Protein AF-0000000080889297 (afdb_homodimer)

InterPro domains:
  IPR012445 Autophagy-related protein 101 [PF07855] (12-165)
  IPR012445 Autophagy-related protein 101 [PTHR13292] (1-179)

Radius of gyration: 26.02 Å; Cα contacts (8 Å, |Δi|>4): 594; chains: 2; bounding box: 67×80×48 Å

Foldseek 3Di:
DPPDPDDDDDDDDDDPVCVVVVVVVVVVVCCCCVVQPDQDWDWDDDLNDTHTDTPDPVVVVVVVVQVVVQVVLQVPPPPDQKTKWKKKKWWWDWDFDDDDDDDTDTDTDTQDMDMDIDMDGDDDDPVSVVVVSVVVVVVVVVVRVVVVVCCVVPPVSDDDQPDPDSPSIDMDMDTDPNPPPPVPPVD/DPPDDDDDDDDDDDDPVCVVVVVVVVVVVVCCCVVQPDFDWDWDDDLNDTHTDTPDPVVVVVVVVQVVVQVVLQVPPPPDQKTKWKKKKWWWDWDFDDPDDDDTDTDTDTQDMDMDIDMDGDDDDPVSVVVVSVVVVVVVVVVRVVVVVCCVVPDVSDDDQPDPDSPSIDMDMDTDPNPPPPVPPVD

Solvent-accessible surface area (backbone atoms only — not comparable to full-atom values): 21237 Å² total; per-residue (Å²): 129,85,70,76,44,56,71,46,81,46,78,48,67,36,44,72,94,46,38,52,61,52,52,46,46,52,54,30,34,49,50,30,47,62,71,45,43,71,53,35,80,38,73,42,80,55,84,94,37,83,36,61,23,54,51,37,72,67,58,51,49,52,48,49,50,53,40,49,54,51,52,55,63,56,63,65,54,82,89,58,68,55,45,76,52,51,40,33,42,36,35,27,44,84,38,77,44,72,52,91,85,89,53,74,45,80,42,76,44,67,49,36,35,41,36,39,39,39,37,38,40,68,66,89,47,70,70,49,42,55,51,47,52,54,51,35,36,53,51,50,52,52,50,54,52,49,50,52,50,49,47,72,75,58,56,86,71,61,64,62,20,52,40,56,50,69,68,58,48,55,68,47,80,47,62,68,56,92,82,60,66,71,66,58,81,75,103,128,85,71,76,44,55,73,48,80,47,78,46,67,36,41,72,94,45,37,53,61,52,52,46,46,50,54,30,34,49,49,31,46,62,71,44,44,72,56,32,78,38,73,43,81,56,83,95,38,83,37,61,23,55,50,39,70,67,59,50,49,51,48,50,52,53,40,48,56,51,51,56,63,56,64,64,54,81,88,59,67,54,45,77,53,51,41,33,43,37,36,26,44,84,39,77,44,73,53,89,86,90,56,74,44,81,41,77,45,66,49,36,36,40,38,40,40,38,36,37,42,66,66,87,47,69,72,48,44,57,50,48,52,54,51,35,36,54,49,49,52,53,50,51,51,48,49,52,51,49,47,72,77,59,57,84,71,62,64,63,19,53,38,56,50,69,68,58,47,54,69,48,80,47,62,71,56,94,82,58,65,71,68,59,81,76,103

Structure (mmCIF, N/CA/C/O backbone):
data_AF-0000000080889297-model_v1
#
loop_
_entity.id
_entity.type
_entity.pdbx_description
1 polymer 'Autophagy-related protein 101'
#
loop_
_atom_site.group_PDB
_atom_site.id
_atom_site.type_symbol
_atom_site.label_atom_id
_atom_site.label_alt_id
_atom_site.label_comp_id
_atom_site.label_asym_id
_atom_site.label_entity_id
_atom_site.label_seq_id
_atom_site.pdbx_PDB_ins_code
_atom_site.Cartn_x
_atom_site.Cartn_y
_atom_site.Cartn_z
_atom_site.occupancy
_atom_site.B_iso_or_equiv
_atom_site.auth_seq_id
_atom_site.auth_comp_id
_atom_site.auth_asym_id
_atom_site.auth_atom_id
_atom_site.pdbx_PDB_model_num
ATOM 1 N N . MET A 1 1 ? 24.016 -22.406 7.457 1 36.16 1 MET A N 1
ATOM 2 C CA . MET A 1 1 ? 23.062 -23.328 6.844 1 36.16 1 MET A CA 1
ATOM 3 C C . MET A 1 1 ? 21.875 -22.562 6.246 1 36.16 1 MET A C 1
ATOM 5 O O . MET A 1 1 ? 21.203 -21.812 6.945 1 36.16 1 MET A O 1
ATOM 9 N N . ASN A 1 2 ? 21.875 -22.141 4.977 1 51.53 2 ASN A N 1
ATOM 10 C CA . ASN A 1 2 ? 20.969 -21.188 4.324 1 51.53 2 ASN A CA 1
ATOM 11 C C . ASN A 1 2 ? 19.516 -21.672 4.402 1 51.53 2 ASN A C 1
ATOM 13 O O . ASN A 1 2 ? 19.172 -22.734 3.881 1 51.53 2 ASN A O 1
ATOM 17 N N . ALA A 1 3 ? 18.906 -21.484 5.539 1 65.69 3 ALA A N 1
ATOM 18 C CA . ALA A 1 3 ? 17.578 -22 5.859 1 65.69 3 ALA A CA 1
ATOM 19 C C . ALA A 1 3 ? 16.641 -21.891 4.656 1 65.69 3 ALA A C 1
ATOM 21 O O . ALA A 1 3 ? 16.734 -20.938 3.871 1 65.69 3 ALA A O 1
ATOM 22 N N . ARG A 1 4 ? 16.156 -23.047 4.246 1 84.44 4 ARG A N 1
ATOM 23 C CA . ARG A 1 4 ? 15.203 -23.125 3.146 1 84.44 4 ARG A CA 1
ATOM 24 C C . ARG A 1 4 ? 14.109 -22.078 3.297 1 84.44 4 ARG A C 1
ATOM 26 O O . ARG A 1 4 ? 13.586 -21.859 4.395 1 84.44 4 ARG A O 1
ATOM 33 N N . PRO A 1 5 ? 13.875 -21.25 2.299 1 90.69 5 PRO A N 1
ATOM 34 C CA . PRO A 1 5 ? 12.812 -20.25 2.395 1 90.69 5 PRO A CA 1
ATOM 35 C C . PRO A 1 5 ? 11.453 -20.859 2.736 1 90.69 5 PRO A C 1
ATOM 37 O O . PRO A 1 5 ? 11.156 -21.984 2.314 1 90.69 5 PRO A O 1
ATOM 40 N N . PRO A 1 6 ? 10.773 -20.219 3.598 1 93.19 6 PRO A N 1
ATOM 41 C CA . PRO A 1 6 ? 9.422 -20.719 3.846 1 93.19 6 PRO A CA 1
ATOM 42 C C . PRO A 1 6 ? 8.625 -20.922 2.559 1 93.19 6 PRO A C 1
ATOM 44 O O . PRO A 1 6 ? 8.75 -20.156 1.611 1 93.19 6 PRO A O 1
ATOM 47 N N . GLU A 1 7 ? 7.984 -22.031 2.572 1 95.12 7 GLU A N 1
ATOM 48 C CA . GLU A 1 7 ? 7.117 -22.406 1.458 1 95.12 7 GLU A CA 1
ATOM 49 C C . GLU A 1 7 ? 5.66 -22.484 1.897 1 95.12 7 GLU A C 1
ATOM 51 O O . GLU A 1 7 ? 5.332 -23.172 2.865 1 95.12 7 GLU A O 1
ATOM 56 N N . PHE A 1 8 ? 4.797 -21.75 1.274 1 96.62 8 PHE A N 1
ATOM 57 C CA . PHE A 1 8 ? 3.367 -21.781 1.56 1 96.62 8 PHE A CA 1
ATOM 58 C C . PHE A 1 8 ? 2.596 -22.422 0.414 1 96.62 8 PHE A C 1
ATOM 60 O O . PHE A 1 8 ? 2.738 -22.016 -0.742 1 96.62 8 PHE A O 1
ATOM 67 N N . VAL A 1 9 ? 1.808 -23.391 0.706 1 97.06 9 VAL A N 1
ATOM 68 C CA . VAL A 1 9 ? 1.095 -24.156 -0.312 1 97.06 9 VAL A CA 1
ATOM 69 C C . VAL A 1 9 ? -0.396 -23.844 -0.251 1 97.06 9 VAL A C 1
ATOM 71 O O . VAL A 1 9 ? -0.996 -23.844 0.828 1 97.06 9 VAL A O 1
ATOM 74 N N . LEU A 1 10 ? -0.962 -23.5 -1.399 1 97.06 10 LEU A N 1
ATOM 75 C CA . LEU A 1 10 ? -2.393 -23.297 -1.604 1 97.06 10 LEU A CA 1
ATOM 76 C C . LEU A 1 10 ? -2.941 -24.281 -2.627 1 97.06 10 LEU A C 1
ATOM 78 O O . LEU A 1 10 ? -2.191 -24.828 -3.447 1 97.06 10 LEU A O 1
ATOM 82 N N . ASP A 1 11 ? -4.191 -24.562 -2.469 1 96.62 11 ASP A N 1
ATOM 83 C CA . ASP A 1 11 ? -4.887 -25.438 -3.412 1 96.62 11 ASP A CA 1
ATOM 84 C C . ASP A 1 11 ? -6.188 -24.797 -3.895 1 96.62 11 ASP A C 1
ATOM 86 O O . ASP A 1 11 ? -6.871 -24.109 -3.129 1 96.62 11 ASP A O 1
ATOM 90 N N . THR A 1 12 ? -6.473 -25.062 -5.215 1 95.38 12 THR A N 1
ATOM 91 C CA . THR A 1 12 ? -7.762 -24.594 -5.73 1 95.38 12 THR A CA 1
ATOM 92 C C . THR A 1 12 ? -8.312 -25.594 -6.75 1 95.38 12 THR A C 1
ATOM 94 O O . THR A 1 12 ? -7.562 -26.172 -7.527 1 95.38 12 THR A O 1
ATOM 97 N N . VAL A 1 13 ? -9.586 -25.859 -6.652 1 94.75 13 VAL A N 1
ATOM 98 C CA . VAL A 1 13 ? -10.336 -26.625 -7.633 1 94.75 13 VAL A CA 1
ATOM 99 C C . VAL A 1 13 ? -11.219 -25.703 -8.461 1 94.75 13 VAL A C 1
ATOM 101 O O . VAL A 1 13 ? -12.039 -24.969 -7.914 1 94.75 13 VAL A O 1
ATOM 104 N N . VAL A 1 14 ? -11.023 -25.75 -9.797 1 94.81 14 VAL A N 1
ATOM 105 C CA . VAL A 1 14 ? -11.695 -24.75 -10.625 1 94.81 14 VAL A CA 1
ATOM 106 C C . VAL A 1 14 ? -12.188 -25.391 -11.914 1 94.81 14 VAL A C 1
ATOM 108 O O . V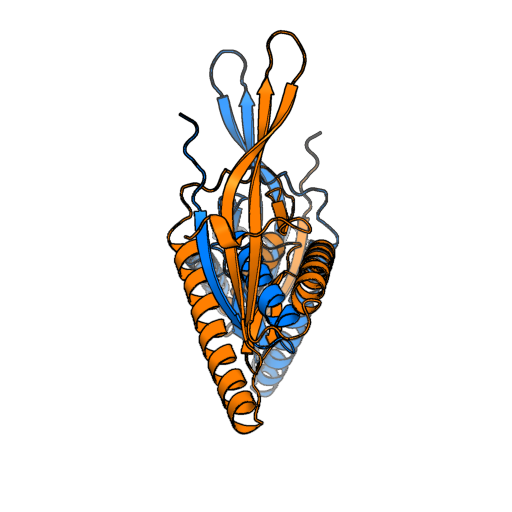AL A 1 14 ? -11.633 -26.391 -12.367 1 94.81 14 VAL A O 1
ATOM 111 N N . GLU A 1 15 ? -13.289 -24.875 -12.453 1 92.38 15 GLU A N 1
ATOM 112 C CA . GLU A 1 15 ? -13.711 -25.203 -13.812 1 92.38 15 GLU A CA 1
ATOM 113 C C . GLU A 1 15 ? -12.883 -24.438 -14.844 1 92.38 15 GLU A C 1
ATOM 115 O O . GLU A 1 15 ? -12.523 -23.281 -14.633 1 92.38 15 GLU A O 1
ATOM 120 N N . PRO A 1 16 ? -12.68 -25.031 -16.031 1 90.12 16 PRO A N 1
ATOM 121 C CA . PRO A 1 16 ? -11.812 -24.438 -17.031 1 90.12 16 PRO A CA 1
ATOM 122 C C . PRO A 1 16 ? -12.25 -23.031 -17.438 1 90.12 16 PRO A C 1
ATOM 124 O O . PRO A 1 16 ? -11.414 -22.172 -17.703 1 90.12 16 PRO A O 1
ATOM 127 N N . THR A 1 17 ? -13.516 -22.75 -17.438 1 89.69 17 THR A N 1
ATOM 128 C CA . THR A 1 17 ? -14.039 -21.453 -17.859 1 89.69 17 THR A CA 1
ATOM 129 C C . THR A 1 17 ? -13.516 -20.344 -16.969 1 89.69 17 THR A C 1
ATOM 131 O O . THR A 1 17 ? -13.32 -19.203 -17.422 1 89.69 17 THR A O 1
ATOM 134 N N . PHE A 1 18 ? -13.148 -20.703 -15.656 1 92.75 18 PHE A N 1
ATOM 135 C CA . PHE A 1 18 ? -12.766 -19.688 -14.695 1 92.75 18 PHE A CA 1
ATOM 136 C C . PHE A 1 18 ? -11.305 -19.844 -14.289 1 92.75 18 PHE A C 1
ATOM 138 O O . PHE A 1 18 ? -10.781 -19.047 -13.508 1 92.75 18 PHE A O 1
ATOM 145 N N . ALA A 1 19 ? -10.68 -20.828 -14.82 1 94.38 19 ALA A N 1
ATOM 146 C CA . ALA A 1 19 ? -9.367 -21.234 -14.328 1 94.38 19 ALA A CA 1
ATOM 147 C C . ALA A 1 19 ? -8.367 -20.078 -14.398 1 94.38 19 ALA A C 1
ATOM 149 O O . ALA A 1 19 ? -7.73 -19.734 -13.406 1 94.38 19 ALA A O 1
ATOM 150 N N . LYS A 1 20 ? -8.281 -19.469 -15.539 1 94.81 20 LYS A N 1
ATOM 151 C CA . LYS A 1 20 ? -7.332 -18.375 -15.734 1 94.81 20 LYS A CA 1
ATOM 152 C C . LYS A 1 20 ? -7.598 -17.25 -14.75 1 94.81 20 LYS A C 1
ATOM 154 O O . LYS A 1 20 ? -6.684 -16.781 -14.062 1 94.81 20 LYS A O 1
ATOM 159 N N . ASP A 1 21 ? -8.812 -16.828 -14.633 1 95.25 21 ASP A N 1
ATOM 160 C CA . ASP A 1 21 ? -9.18 -15.672 -13.82 1 95.25 21 ASP A CA 1
ATOM 161 C C . ASP A 1 21 ? -9 -15.961 -12.336 1 95.25 21 ASP A C 1
ATOM 163 O O . ASP A 1 21 ? -8.57 -15.094 -11.57 1 95.25 21 ASP A O 1
ATOM 167 N N . VAL A 1 22 ? -9.336 -17.141 -11.93 1 96.06 22 VAL A N 1
ATOM 168 C CA . VAL A 1 22 ? -9.195 -17.531 -10.531 1 96.06 22 VAL A CA 1
ATOM 169 C C . VAL A 1 22 ? -7.719 -17.562 -10.148 1 96.06 22 VAL A C 1
ATOM 171 O O . VAL A 1 22 ? -7.328 -17.016 -9.109 1 96.06 22 VAL A O 1
ATOM 174 N N . VAL A 1 23 ? -6.891 -18.141 -10.961 1 97.06 23 VAL A N 1
ATOM 175 C CA . VAL A 1 23 ? -5.457 -18.219 -10.703 1 97.06 23 VAL A CA 1
ATOM 176 C C . VAL A 1 23 ? -4.863 -16.812 -10.656 1 97.06 23 VAL A C 1
ATOM 178 O O . VAL A 1 23 ? -4.102 -16.484 -9.75 1 97.06 23 VAL A O 1
ATOM 181 N N . LYS A 1 24 ? -5.227 -15.992 -11.594 1 96.25 24 LYS A N 1
ATOM 182 C CA . LYS A 1 24 ? -4.77 -14.609 -11.617 1 96.25 24 LYS A CA 1
ATOM 183 C C . LYS A 1 24 ? -5.125 -13.891 -10.312 1 96.25 24 LYS A C 1
ATOM 185 O O . LYS A 1 24 ? -4.309 -13.156 -9.758 1 96.25 24 LYS A O 1
ATOM 190 N N . ALA A 1 25 ? -6.352 -14.086 -9.875 1 94.38 25 ALA A N 1
ATOM 191 C CA . ALA A 1 25 ? -6.82 -13.422 -8.664 1 94.38 25 ALA A CA 1
ATOM 192 C C . ALA A 1 25 ? -6.016 -13.859 -7.445 1 94.38 25 ALA A C 1
ATOM 194 O O . ALA A 1 25 ? -5.656 -13.039 -6.598 1 94.38 25 ALA A O 1
ATOM 195 N N . ILE A 1 26 ? -5.73 -15.094 -7.363 1 96.94 26 ILE A N 1
ATOM 196 C CA . ILE A 1 26 ? -4.996 -15.633 -6.227 1 96.94 26 ILE A CA 1
ATOM 197 C C . ILE A 1 26 ? -3.564 -15.102 -6.238 1 96.94 26 ILE A C 1
ATOM 199 O O . ILE A 1 26 ? -3.057 -14.641 -5.211 1 96.94 26 ILE A O 1
ATOM 203 N N . LEU A 1 27 ? -2.891 -15.188 -7.422 1 97 27 LEU A N 1
ATOM 204 C CA . LEU A 1 27 ? -1.531 -14.672 -7.531 1 97 27 LEU A CA 1
ATOM 205 C C . LEU A 1 27 ? -1.487 -13.18 -7.199 1 97 27 LEU A C 1
ATOM 207 O O . LEU A 1 27 ? -0.598 -12.727 -6.477 1 97 27 LEU A O 1
ATOM 211 N N . ALA A 1 28 ? -2.443 -12.438 -7.719 1 91.44 28 ALA A N 1
ATOM 212 C CA . ALA A 1 28 ? -2.521 -11.008 -7.441 1 91.44 28 ALA A CA 1
ATOM 213 C C . ALA A 1 28 ? -2.676 -10.75 -5.945 1 91.44 28 ALA A C 1
ATOM 215 O O . ALA A 1 28 ? -2.08 -9.812 -5.406 1 91.44 28 ALA A O 1
ATOM 216 N N . ALA A 1 29 ? -3.494 -11.562 -5.293 1 88.56 29 ALA A N 1
ATOM 217 C CA . ALA A 1 29 ? -3.709 -11.414 -3.857 1 88.56 29 ALA A CA 1
ATOM 218 C C . ALA A 1 29 ? -2.42 -11.664 -3.082 1 88.56 29 ALA A C 1
ATOM 220 O O . ALA A 1 29 ? -2.131 -10.969 -2.105 1 88.56 29 ALA A O 1
ATOM 221 N N . ILE A 1 30 ? -1.637 -12.672 -3.49 1 92.12 30 ILE A N 1
ATOM 222 C CA . ILE A 1 30 ? -0.351 -12.953 -2.859 1 92.12 30 ILE A CA 1
ATOM 223 C C . ILE A 1 30 ? 0.556 -11.727 -2.977 1 92.12 30 ILE A C 1
ATOM 225 O O . ILE A 1 30 ? 1.116 -11.266 -1.979 1 92.12 30 ILE A O 1
ATOM 229 N N . PHE A 1 31 ? 0.683 -11.172 -4.199 1 87.88 31 PHE A N 1
ATOM 230 C CA . PHE A 1 31 ? 1.5 -9.984 -4.418 1 87.88 31 PHE A CA 1
ATOM 231 C C . PHE A 1 31 ? 0.982 -8.805 -3.596 1 87.88 31 PHE A C 1
ATOM 233 O O . PHE A 1 31 ? 1.763 -8.094 -2.969 1 87.88 31 PHE A O 1
ATOM 240 N N . PHE A 1 32 ? -0.307 -8.609 -3.617 1 80.69 32 PHE A N 1
ATOM 241 C CA . PHE A 1 32 ? -0.921 -7.492 -2.912 1 80.69 32 PHE A CA 1
ATOM 242 C C . PHE A 1 32 ? -0.576 -7.531 -1.428 1 80.69 32 PHE A C 1
ATOM 244 O O . PHE A 1 32 ? -0.058 -6.559 -0.879 1 80.69 32 PHE A O 1
ATOM 251 N N . HIS A 1 33 ? -0.821 -8.633 -0.816 1 77.94 33 HIS A N 1
ATOM 252 C CA . HIS A 1 33 ? -0.688 -8.719 0.634 1 77.94 33 HIS A CA 1
ATOM 253 C C . HIS A 1 33 ? 0.777 -8.812 1.048 1 77.94 33 HIS A C 1
ATOM 255 O O . HIS A 1 33 ? 1.146 -8.383 2.143 1 77.94 33 HIS A O 1
ATOM 261 N N . ARG A 1 34 ? 1.581 -9.438 0.157 1 78.19 34 ARG A N 1
ATOM 262 C CA . ARG A 1 34 ? 2.998 -9.539 0.492 1 78.19 34 ARG A CA 1
ATOM 263 C C . ARG A 1 34 ? 3.715 -8.219 0.23 1 78.19 34 ARG A C 1
ATOM 265 O O . ARG A 1 34 ? 4.637 -7.848 0.961 1 78.19 34 ARG A O 1
ATOM 272 N N . LEU A 1 35 ? 3.443 -7.602 -0.862 1 70.5 35 LEU A N 1
ATOM 273 C CA . LEU A 1 35 ? 4.086 -6.344 -1.214 1 70.5 35 LEU A CA 1
ATOM 274 C C . LEU A 1 35 ? 3.545 -5.199 -0.361 1 70.5 35 LEU A C 1
ATOM 276 O O . LEU A 1 35 ? 4.25 -4.219 -0.112 1 70.5 35 LEU A O 1
ATOM 280 N N . PHE A 1 36 ? 2.338 -5.328 -0.02 1 59.16 36 PHE A N 1
ATOM 281 C CA . PHE A 1 36 ? 1.724 -4.273 0.775 1 59.16 36 PHE A CA 1
ATOM 282 C C . PHE A 1 36 ? 1.494 -4.738 2.209 1 59.16 36 PHE A C 1
ATOM 284 O O . PHE A 1 36 ? 0.362 -5.031 2.598 1 59.16 36 PHE A O 1
ATOM 291 N N . PRO A 1 37 ? 2.553 -5.418 2.68 1 49.81 37 PRO A N 1
ATOM 292 C CA . PRO A 1 37 ? 2.191 -5.812 4.043 1 49.81 37 PRO A CA 1
ATOM 293 C C . PRO A 1 37 ? 1.431 -4.719 4.793 1 49.81 37 PRO A C 1
ATOM 295 O O . PRO A 1 37 ? 0.958 -3.76 4.176 1 49.81 37 PRO A O 1
ATOM 298 N N . SER A 1 38 ? 1.841 -4.348 6.121 1 47.91 38 SER A N 1
ATOM 299 C CA . SER A 1 38 ? 1.157 -3.859 7.312 1 47.91 38 SER A CA 1
ATOM 300 C C . SER A 1 38 ? 0.473 -2.523 7.051 1 47.91 38 SER A C 1
ATOM 302 O O . SER A 1 38 ? -0.501 -2.176 7.719 1 47.91 38 SER A O 1
ATOM 304 N N . ILE A 1 39 ? 1.027 -1.658 6.297 1 49.34 39 ILE A N 1
ATOM 305 C CA . ILE A 1 39 ? 0.206 -0.454 6.246 1 49.34 39 ILE A CA 1
ATOM 306 C C . ILE A 1 39 ? -0.961 -0.667 5.285 1 49.34 39 ILE A C 1
ATOM 308 O O . ILE A 1 39 ? -0.756 -0.935 4.098 1 49.34 39 ILE A O 1
ATOM 312 N N . ARG A 1 40 ? -1.933 -1.218 5.863 1 55.56 40 ARG A N 1
ATOM 313 C CA . ARG A 1 40 ? -3.117 -1.491 5.055 1 55.56 40 ARG A CA 1
ATOM 314 C C . ARG A 1 40 ? -3.854 -0.201 4.711 1 55.56 40 ARG A C 1
ATOM 316 O O . ARG A 1 40 ? -4 0.682 5.559 1 55.56 40 ARG A O 1
ATOM 323 N N . PRO A 1 41 ? -3.959 -0.039 3.363 1 58 41 PRO A N 1
ATOM 324 C CA . PRO A 1 41 ? -4.844 1.073 3.0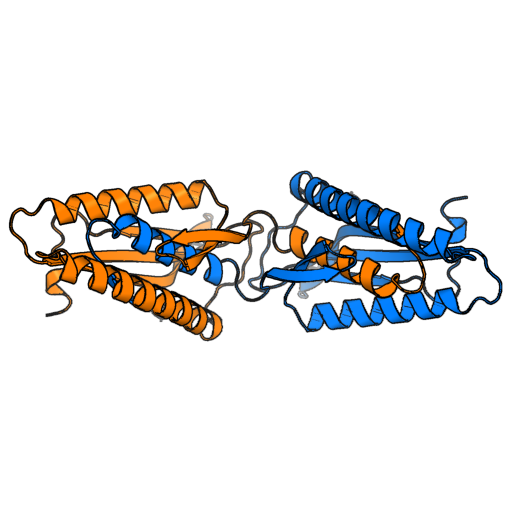14 1 58 41 PRO A CA 1
ATOM 325 C C . PRO A 1 41 ? -6.215 0.971 3.684 1 58 41 PRO A C 1
ATOM 327 O O . PRO A 1 41 ? -6.746 -0.131 3.84 1 58 41 PRO A O 1
ATOM 330 N N . LYS A 1 42 ? -6.586 1.844 4.395 1 69 42 LYS A N 1
ATOM 331 C CA . LYS A 1 42 ? -7.957 1.95 4.887 1 69 42 LYS A CA 1
ATOM 332 C C . LYS A 1 42 ? -8.617 3.24 4.41 1 69 42 LYS A C 1
ATOM 334 O O . LYS A 1 42 ? -7.984 4.043 3.715 1 69 42 LYS A O 1
ATOM 339 N N . THR A 1 43 ? -9.961 3.314 4.5 1 69.62 43 THR A N 1
ATOM 340 C CA . THR A 1 43 ? -10.664 4.535 4.121 1 69.62 43 THR A CA 1
ATOM 341 C C . THR A 1 43 ? -11.234 5.234 5.355 1 69.62 43 THR A C 1
ATOM 343 O O . THR A 1 43 ? -11.383 4.621 6.41 1 69.62 43 THR A O 1
ATOM 346 N N . ARG A 1 44 ? -11.352 6.465 5.262 1 77.94 44 ARG A N 1
ATOM 347 C CA . ARG A 1 44 ? -12 7.309 6.262 1 77.94 44 ARG A CA 1
ATOM 348 C C . ARG A 1 44 ? -13.109 8.148 5.633 1 77.94 44 ARG A C 1
ATOM 350 O O . ARG A 1 44 ? -12.93 8.711 4.547 1 77.94 44 ARG A O 1
ATOM 357 N N . ASP A 1 45 ? -14.305 8.109 6.359 1 84.69 45 ASP A N 1
ATOM 358 C CA . ASP A 1 45 ? -15.406 8.914 5.852 1 84.69 45 ASP A CA 1
ATOM 359 C C . ASP A 1 45 ? -15.477 10.266 6.555 1 84.69 45 ASP A C 1
ATOM 361 O O . ASP A 1 45 ? -15.391 10.336 7.785 1 84.69 45 ASP A O 1
ATOM 365 N N . LEU A 1 46 ? -15.531 11.352 5.758 1 89.88 46 LEU A N 1
ATOM 366 C CA . LEU A 1 46 ? -15.602 12.719 6.262 1 89.88 46 LEU A CA 1
ATOM 367 C C . LEU A 1 46 ? -16.312 13.625 5.266 1 89.88 46 LEU A C 1
ATOM 369 O O . LEU A 1 46 ? -16 13.617 4.074 1 89.88 46 LEU A O 1
ATOM 373 N N . LEU A 1 47 ? -17.297 14.531 5.699 1 89.94 47 LEU A N 1
ATOM 374 C CA . LEU A 1 47 ? -18.031 15.484 4.875 1 89.94 47 LEU A CA 1
ATOM 375 C C . LEU A 1 47 ? -18.609 14.805 3.633 1 89.94 47 LEU A C 1
ATOM 377 O O . LEU A 1 47 ? -18.453 15.305 2.518 1 89.94 47 LEU A O 1
ATOM 381 N N . ASP A 1 48 ? -19.062 13.531 3.699 1 81.19 48 ASP A N 1
ATOM 382 C CA . ASP A 1 48 ? -19.688 12.734 2.65 1 81.19 48 ASP A CA 1
ATOM 383 C C . ASP A 1 48 ? -18.656 12.25 1.634 1 81.19 48 ASP A C 1
ATOM 385 O O . ASP A 1 48 ? -19 12 0.474 1 81.19 48 ASP A O 1
ATOM 389 N N . LEU A 1 49 ? -17.328 12.32 2.008 1 82.31 49 LEU A N 1
ATOM 390 C CA . LEU A 1 49 ? -16.25 11.797 1.178 1 82.31 49 LEU A CA 1
ATOM 391 C C . LEU A 1 49 ? -15.688 10.508 1.769 1 82.31 49 LEU A C 1
ATOM 393 O O . LEU A 1 49 ? -15.742 10.297 2.982 1 82.31 49 LEU A O 1
ATOM 397 N N . THR A 1 50 ? -15.242 9.562 0.938 1 78.81 50 THR A N 1
ATOM 398 C CA . THR A 1 50 ? -14.43 8.414 1.308 1 78.81 50 THR A CA 1
ATOM 399 C C . THR A 1 50 ? -12.961 8.656 0.952 1 78.81 50 THR A C 1
ATOM 401 O O . THR A 1 50 ? -12.602 8.688 -0.227 1 78.81 50 THR A O 1
ATOM 404 N N . LEU A 1 51 ? -12.164 8.891 1.979 1 83.38 51 LEU A N 1
ATOM 405 C CA . LEU A 1 51 ? -10.797 9.359 1.799 1 83.38 51 LEU A CA 1
ATOM 406 C C . LEU A 1 51 ? -9.789 8.266 2.145 1 83.38 51 LEU A C 1
ATOM 408 O O . LEU A 1 51 ? -10.062 7.418 2.992 1 83.38 51 LEU A O 1
ATOM 412 N N . PRO A 1 52 ? -8.594 8.297 1.446 1 79.25 52 PRO A N 1
ATOM 413 C CA . PRO A 1 52 ? -7.566 7.309 1.763 1 79.25 52 PRO A CA 1
ATOM 414 C C . PRO A 1 52 ? -6.922 7.543 3.127 1 79.25 52 PRO A C 1
ATOM 416 O O . PRO A 1 52 ? -6.781 8.688 3.559 1 79.25 52 PRO A O 1
ATOM 419 N N . SER A 1 53 ? -6.645 6.5 3.852 1 82.25 53 SER A N 1
ATOM 420 C CA . SER A 1 53 ? -5.941 6.531 5.129 1 82.25 53 SER A CA 1
ATOM 421 C C . SER A 1 53 ? -5.047 5.309 5.297 1 82.25 53 SER A C 1
ATOM 423 O O . SER A 1 53 ? -5.016 4.43 4.43 1 82.25 53 SER A O 1
ATOM 425 N N . VAL A 1 54 ? -4.172 5.383 6.266 1 75.62 54 VAL A N 1
ATOM 426 C CA . VAL A 1 54 ? -3.24 4.297 6.547 1 75.62 54 VAL A CA 1
ATOM 427 C C . VAL A 1 54 ?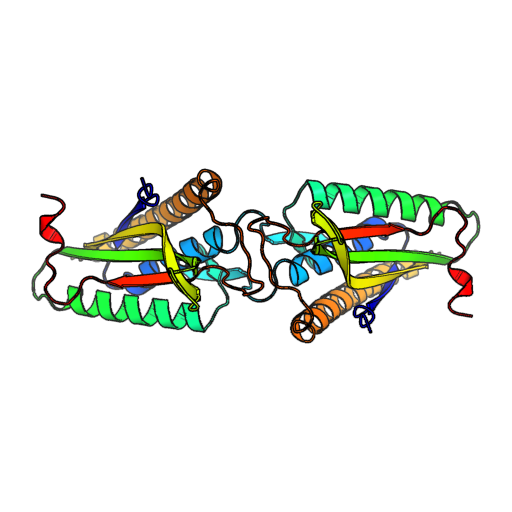 -3.682 3.543 7.801 1 75.62 54 VAL A C 1
ATOM 429 O O . VAL A 1 54 ? -4.062 4.16 8.797 1 75.62 54 VAL A O 1
ATOM 432 N N . ASP A 1 55 ? -3.791 2.293 7.695 1 74 55 ASP A N 1
ATOM 433 C CA . ASP A 1 55 ? -4.098 1.493 8.875 1 74 55 ASP A CA 1
ATOM 434 C C . ASP A 1 55 ? -2.863 1.32 9.758 1 74 55 ASP A C 1
ATOM 436 O O . ASP A 1 55 ? -2.244 0.255 9.773 1 74 55 ASP A O 1
ATOM 440 N N . ASP A 1 56 ? -2.502 2.303 10.406 1 76.56 56 ASP A N 1
ATOM 441 C CA . ASP A 1 56 ? -1.388 2.389 11.344 1 76.56 56 ASP A CA 1
ATOM 442 C C . ASP A 1 56 ? -1.807 3.098 12.633 1 76.56 56 ASP A C 1
ATOM 444 O O . ASP A 1 56 ? -1.944 4.32 12.656 1 76.56 56 ASP A O 1
ATOM 448 N N . SER A 1 57 ? -2.008 2.324 13.672 1 82.88 57 SER A N 1
ATOM 449 C CA . SER A 1 57 ? -2.547 2.852 14.922 1 82.88 57 SER A CA 1
ATOM 450 C C . SER A 1 57 ? -1.609 3.887 15.539 1 82.88 57 SER A C 1
ATOM 452 O O . SER A 1 57 ? -2.062 4.875 16.125 1 82.88 57 SER A O 1
ATOM 454 N N . GLU A 1 58 ? -0.338 3.6 15.453 1 84.62 58 GLU A N 1
ATOM 455 C CA . GLU A 1 58 ? 0.63 4.539 16.016 1 84.62 58 GLU A CA 1
ATOM 456 C C . GLU A 1 58 ? 0.591 5.875 15.273 1 84.62 58 GLU A C 1
ATOM 458 O O . GLU A 1 58 ? 0.579 6.934 15.906 1 84.62 58 GLU A O 1
ATOM 463 N N . LEU A 1 59 ? 0.581 5.766 13.984 1 87 59 LEU A N 1
ATOM 464 C CA . LEU A 1 59 ? 0.5 6.977 13.172 1 87 59 LEU A CA 1
ATOM 465 C C . LEU A 1 59 ? -0.807 7.719 13.43 1 87 59 LEU A C 1
ATOM 467 O O . LEU A 1 59 ? -0.813 8.945 13.57 1 87 59 LEU A O 1
ATOM 471 N N . ASP A 1 60 ? -1.843 7.016 13.547 1 89.19 60 ASP A N 1
ATOM 472 C CA . ASP A 1 60 ? -3.146 7.609 13.82 1 89.19 60 ASP A CA 1
ATOM 473 C C . ASP A 1 60 ? -3.133 8.375 15.141 1 89.19 60 ASP A C 1
ATOM 475 O O . ASP A 1 60 ? -3.66 9.492 15.227 1 89.19 60 ASP A O 1
ATOM 479 N N . ALA A 1 61 ? -2.57 7.762 16.094 1 93.56 61 ALA A N 1
ATOM 480 C CA . ALA A 1 61 ? -2.506 8.383 17.406 1 93.56 61 ALA A CA 1
ATOM 481 C C . ALA A 1 61 ? -1.654 9.648 17.375 1 93.56 61 ALA A C 1
ATOM 483 O O . ALA A 1 61 ? -2.014 10.656 17.984 1 93.56 61 ALA A O 1
ATOM 484 N N . LEU A 1 62 ? -0.567 9.547 16.734 1 94.38 62 LEU A N 1
ATOM 485 C CA . LEU A 1 62 ? 0.324 10.695 16.625 1 94.38 62 LEU A CA 1
ATOM 486 C C . LEU A 1 62 ? -0.375 11.859 15.93 1 94.38 62 LEU A C 1
ATOM 488 O O . LEU A 1 62 ? -0.34 12.992 16.422 1 94.38 62 LEU A O 1
ATOM 492 N N . ILE A 1 63 ? -1.033 11.578 14.797 1 95.5 63 ILE A N 1
ATOM 493 C CA . ILE A 1 63 ? -1.756 12.594 14.047 1 95.5 63 ILE A CA 1
ATOM 494 C C . ILE A 1 63 ? -2.863 13.188 14.914 1 95.5 63 ILE A C 1
ATOM 496 O O . ILE A 1 63 ? -3.027 14.406 14.977 1 95.5 63 ILE A O 1
ATOM 500 N N . ASP A 1 64 ? -3.561 12.359 15.594 1 95.38 64 ASP A N 1
ATOM 501 C CA . ASP A 1 64 ? -4.656 12.805 16.453 1 95.38 64 ASP A CA 1
ATOM 502 C C . ASP A 1 64 ? -4.152 13.727 17.562 1 95.38 64 ASP A C 1
ATOM 504 O O . ASP A 1 64 ? -4.734 14.781 17.797 1 95.38 64 ASP A O 1
ATOM 508 N N . ASN A 1 65 ? -3.115 13.328 18.172 1 95.56 65 ASN A N 1
ATOM 509 C CA . ASN A 1 65 ? -2.551 14.102 19.281 1 95.56 65 ASN A CA 1
ATOM 510 C C . ASN A 1 65 ? -2.068 15.469 18.812 1 95.56 65 ASN A C 1
ATOM 512 O O . ASN A 1 65 ? -2.395 16.484 19.422 1 95.56 65 ASN A O 1
ATOM 516 N N . ARG A 1 66 ? -1.361 15.484 17.766 1 94.69 66 ARG A N 1
ATOM 517 C CA . ARG A 1 66 ? -0.802 16.734 17.25 1 94.69 66 ARG A CA 1
ATOM 518 C C . ARG A 1 66 ? -1.904 17.672 16.781 1 94.69 66 ARG A C 1
ATOM 520 O O . ARG A 1 66 ? -1.886 18.859 17.078 1 94.69 66 ARG A O 1
ATOM 527 N N . THR A 1 67 ? -2.848 17.125 16.078 1 94.88 67 THR A N 1
ATOM 528 C CA . THR A 1 67 ? -3.92 17.953 15.531 1 94.88 67 THR A CA 1
ATOM 529 C C . THR A 1 67 ? -4.812 18.484 16.641 1 94.88 67 THR A C 1
ATOM 531 O O . THR A 1 67 ? -5.203 19.656 16.625 1 94.88 67 THR A O 1
ATOM 534 N N . SER A 1 68 ? -5.086 17.641 17.609 1 92.88 68 SER A N 1
ATOM 535 C CA . SER A 1 68 ? -5.918 18.078 18.734 1 92.88 68 SER A CA 1
ATOM 536 C C . SER A 1 68 ? -5.25 19.203 19.516 1 92.88 68 SER A C 1
ATOM 538 O O . SER A 1 68 ? -5.887 20.203 19.828 1 92.88 68 SER A O 1
ATOM 540 N N . SER A 1 69 ? -4.02 18.953 19.812 1 91.06 69 SER A N 1
ATOM 541 C CA . SER A 1 69 ? -3.27 19.953 20.562 1 91.06 69 SER A CA 1
ATOM 542 C C . SER A 1 69 ? -3.199 21.281 19.812 1 91.06 69 SER A C 1
ATOM 544 O O . SER A 1 69 ? -3.414 22.344 20.406 1 91.06 69 SER A O 1
ATOM 546 N N . MET A 1 70 ? -2.992 21.203 18.562 1 91.44 70 MET A N 1
ATOM 547 C CA . MET A 1 70 ? -2.844 22.391 17.734 1 91.44 70 MET A CA 1
ATOM 548 C C . MET A 1 70 ? -4.164 23.141 17.625 1 91.44 70 MET A C 1
ATOM 550 O O . MET A 1 70 ? -4.199 24.359 17.812 1 91.44 70 MET A O 1
ATOM 554 N N . ILE A 1 71 ? -5.238 22.484 17.438 1 88.94 71 ILE A N 1
ATOM 555 C CA . ILE A 1 71 ? -6.531 23.125 17.234 1 88.94 71 ILE A CA 1
ATOM 556 C C . ILE A 1 71 ? -7.023 23.734 18.547 1 88.94 71 ILE A C 1
ATOM 558 O O . ILE A 1 71 ? -7.566 24.844 18.578 1 88.94 71 ILE A O 1
ATOM 562 N N . ARG A 1 72 ? -6.785 23.078 19.625 1 87 72 ARG A N 1
ATOM 563 C CA . ARG A 1 72 ? -7.172 23.578 20.922 1 87 72 ARG A CA 1
ATOM 564 C C . ARG A 1 72 ? -6.453 24.891 21.234 1 87 72 ARG A C 1
ATOM 566 O O . ARG A 1 72 ? -7.062 25.828 21.75 1 87 72 ARG A O 1
ATOM 573 N N . SER A 1 73 ? -5.246 24.938 20.875 1 86.19 73 SER A N 1
ATOM 574 C CA . SER A 1 73 ? -4.43 26.109 21.156 1 86.19 73 SER A CA 1
ATOM 575 C C . SER A 1 73 ? -4.887 27.312 20.344 1 86.19 73 SER A C 1
ATOM 577 O O . SER A 1 73 ? -4.855 28.453 20.812 1 86.19 73 SER A O 1
ATOM 579 N N . VAL A 1 74 ? -5.348 27.109 19.188 1 84 74 VAL A N 1
ATOM 580 C CA . VAL A 1 74 ? -5.723 28.172 18.266 1 84 74 VAL A CA 1
ATOM 581 C C . VAL A 1 74 ? -7.133 28.656 18.594 1 84 74 VAL A C 1
ATOM 583 O O . VAL A 1 74 ? -7.434 29.844 18.453 1 84 74 VAL A O 1
ATOM 586 N N . GLU A 1 75 ? -7.988 27.797 19.016 1 80.31 75 GLU A N 1
ATOM 587 C CA . GLU A 1 75 ? -9.375 28.156 19.312 1 80.31 75 GLU A CA 1
ATOM 588 C C . GLU A 1 75 ? -9.477 28.953 20.609 1 80.31 75 GLU A C 1
ATOM 590 O O . GLU A 1 75 ? -10.469 29.656 20.828 1 80.31 75 GLU A O 1
ATOM 595 N N . SER A 1 76 ? -8.469 28.875 21.406 1 71.94 76 SER A N 1
ATOM 596 C CA . SER A 1 76 ? -8.539 29.484 22.719 1 71.94 76 SER A CA 1
ATOM 597 C C . SER A 1 76 ? -8.461 31.016 22.641 1 71.94 76 SER A C 1
ATOM 599 O O . SER A 1 76 ? -8.586 31.703 23.656 1 71.94 76 SER A O 1
ATOM 601 N N . THR A 1 77 ? -8.258 31.547 21.438 1 62.16 77 THR A N 1
ATOM 602 C CA . THR A 1 77 ? -8.227 33 21.422 1 62.16 77 THR A CA 1
ATOM 603 C C . THR A 1 77 ? -9.641 33.562 21.328 1 62.16 77 THR A C 1
ATOM 605 O O . THR A 1 77 ? -10.328 33.375 20.328 1 62.16 77 THR A O 1
ATOM 608 N N . PRO A 1 78 ? -10.273 34.062 22.438 1 61.69 78 PRO A N 1
ATOM 609 C CA . PRO A 1 78 ? -11.609 34.656 22.453 1 61.69 78 PRO A CA 1
ATOM 610 C C . PRO A 1 78 ? -11.758 35.812 21.484 1 61.69 78 PRO A C 1
ATOM 612 O O . PRO A 1 78 ? -10.844 36.625 21.359 1 61.69 78 PRO A O 1
ATOM 615 N N . GLY A 1 79 ? -12.867 35.812 20.688 1 64.44 79 GLY A N 1
ATOM 616 C CA . GLY A 1 79 ? -13.281 36.969 19.938 1 64.44 79 GLY A CA 1
ATOM 617 C C . GLY A 1 79 ? -12.742 37 18.516 1 64.44 79 GLY A C 1
ATOM 618 O O . GLY A 1 79 ? -13.062 37.906 17.75 1 64.44 79 GLY A O 1
ATOM 619 N N . ALA A 1 80 ? -11.828 36.094 18.188 1 69.31 80 ALA A N 1
ATOM 620 C CA . ALA A 1 80 ? -11.242 36.219 16.859 1 69.31 80 ALA A CA 1
ATOM 621 C C . ALA A 1 80 ? -12.188 35.625 15.805 1 69.31 80 ALA A C 1
ATOM 623 O O . ALA A 1 80 ? -12.828 34.594 16.031 1 69.31 80 ALA A O 1
ATOM 624 N N . SER A 1 81 ? -12.438 36.438 14.734 1 79.75 81 SER A N 1
ATOM 625 C CA . SER A 1 81 ? -13.266 35.969 13.617 1 79.75 81 SER A CA 1
ATOM 626 C C . SER A 1 81 ? -12.547 34.938 12.773 1 79.75 81 SER A C 1
ATOM 628 O O . SER A 1 81 ? -13.172 34.219 11.992 1 79.75 81 SER A O 1
ATOM 630 N N . SER A 1 82 ? -11.234 34.875 12.953 1 86.25 82 SER A N 1
ATOM 631 C CA . SER A 1 82 ? -10.43 33.906 12.211 1 86.25 82 SER A CA 1
ATOM 632 C C . SER A 1 82 ? -9.141 33.562 12.953 1 86.25 82 SER A C 1
ATOM 634 O O . SER A 1 82 ? -8.719 34.312 13.844 1 86.25 82 SER A O 1
ATOM 636 N N . ALA A 1 83 ? -8.578 32.469 12.797 1 89.19 83 ALA A N 1
ATOM 637 C CA . ALA A 1 83 ? -7.289 32.031 13.344 1 89.19 83 ALA A CA 1
ATOM 638 C C . ALA A 1 83 ? -6.492 31.25 12.312 1 89.19 83 ALA A C 1
ATOM 640 O O . ALA A 1 83 ? -7.074 30.562 11.461 1 89.19 83 ALA A O 1
ATOM 641 N N . LYS A 1 84 ? -5.211 31.469 12.359 1 91.19 84 LYS A N 1
ATOM 642 C CA . LYS A 1 84 ? -4.34 30.766 11.422 1 91.19 84 LYS A CA 1
ATOM 643 C C . LYS A 1 84 ? -3.314 29.906 12.164 1 91.19 84 LYS A C 1
ATOM 645 O O . LYS A 1 84 ? -2.852 30.281 13.242 1 91.19 84 LYS A O 1
ATOM 650 N N . THR A 1 85 ? -3.043 28.766 11.656 1 92.56 85 THR A N 1
ATOM 651 C CA . THR A 1 85 ? -2.014 27.875 12.195 1 92.56 85 THR A CA 1
ATOM 652 C C . THR A 1 85 ? -1.431 27 11.094 1 92.56 85 THR A C 1
ATOM 654 O O . THR A 1 85 ? -1.884 27.031 9.953 1 92.56 85 THR A O 1
ATOM 657 N N . GLN A 1 86 ? -0.331 26.312 11.375 1 94.81 86 GLN A N 1
ATOM 658 C CA . GLN A 1 86 ? 0.345 25.484 10.391 1 94.81 86 GLN A CA 1
ATOM 659 C C . GLN A 1 86 ? 0.85 24.188 11.023 1 94.81 86 GLN A C 1
ATOM 661 O O . GLN A 1 86 ? 1.286 24.172 12.172 1 94.81 86 GLN A O 1
ATOM 666 N N . ILE A 1 87 ? 0.721 23.172 10.289 1 96.06 87 ILE A N 1
ATOM 667 C CA . ILE A 1 87 ? 1.289 21.875 10.688 1 96.06 87 ILE A CA 1
ATOM 668 C C . ILE A 1 87 ? 2.18 21.344 9.57 1 96.06 87 ILE A C 1
ATOM 670 O O . ILE A 1 87 ? 1.896 21.547 8.391 1 96.06 87 ILE A O 1
ATOM 674 N N . ALA A 1 88 ? 3.318 20.672 9.938 1 96.44 88 ALA A N 1
ATOM 675 C CA . ALA A 1 88 ? 4.266 20.203 8.93 1 96.44 88 ALA A CA 1
ATOM 676 C C . ALA A 1 88 ? 4.574 18.719 9.125 1 96.44 88 ALA A C 1
ATOM 678 O O . ALA A 1 88 ? 4.672 18.234 10.258 1 96.44 88 ALA A O 1
ATOM 679 N N . ILE A 1 89 ? 4.617 17.969 8.062 1 96.44 89 ILE A N 1
ATOM 680 C CA . ILE A 1 89 ? 5.16 16.625 8.008 1 96.44 89 ILE A CA 1
ATOM 681 C C . ILE A 1 89 ? 6.535 16.641 7.344 1 96.44 89 ILE A C 1
ATOM 683 O O . ILE A 1 89 ? 6.707 17.234 6.277 1 96.44 89 ILE A O 1
ATOM 687 N N . SER A 1 90 ? 7.508 16.047 7.996 1 95.06 90 SER A N 1
ATOM 688 C CA . SER A 1 90 ? 8.836 15.891 7.414 1 95.06 90 SER A CA 1
ATOM 689 C C . SER A 1 90 ? 9.219 14.414 7.316 1 95.06 90 SER A C 1
ATOM 691 O O . SER A 1 90 ? 9.062 13.664 8.281 1 95.06 90 SER A O 1
ATOM 693 N N . PHE A 1 91 ? 9.586 14.008 6.16 1 92.06 91 PHE A N 1
ATOM 694 C CA . PHE A 1 91 ? 10.094 12.656 5.938 1 92.06 91 PHE A CA 1
ATOM 695 C C . PHE A 1 91 ? 11.625 12.648 5.938 1 92.06 91 PHE A C 1
ATOM 697 O O . PHE A 1 91 ? 12.258 13.555 5.395 1 92.06 91 PHE A O 1
ATOM 704 N N . PHE A 1 92 ? 12.242 11.625 6.551 1 90.88 92 PHE A N 1
ATOM 705 C CA . PHE A 1 92 ? 13.688 11.547 6.715 1 90.88 92 PHE A CA 1
ATOM 706 C C . PHE A 1 92 ? 14.227 10.219 6.195 1 90.88 92 PHE A C 1
ATOM 708 O O . PHE A 1 92 ? 13.477 9.25 6.074 1 90.88 92 PHE A O 1
ATOM 715 N N . GLU A 1 93 ? 15.422 10.227 5.793 1 84.88 93 GLU A N 1
ATOM 716 C CA . GLU A 1 93 ? 16.203 9.008 5.578 1 84.88 93 GLU A CA 1
ATOM 717 C C . GLU A 1 93 ? 17.328 8.883 6.609 1 84.88 93 GLU A C 1
ATOM 719 O O . GLU A 1 93 ? 17.953 9.875 6.965 1 84.88 93 GLU A O 1
ATOM 724 N N . LYS A 1 94 ? 17.516 7.66 7.113 1 81.69 94 LYS A N 1
ATOM 725 C CA . LYS A 1 94 ? 18.641 7.383 7.984 1 81.69 94 LYS A CA 1
ATOM 726 C C . LYS A 1 94 ? 19.922 7.164 7.172 1 81.69 94 LYS A C 1
ATOM 728 O O . LYS A 1 94 ? 19.953 6.336 6.258 1 81.69 94 LYS A O 1
ATOM 733 N N . LYS A 1 95 ? 20.875 7.965 7.41 1 77.19 95 LYS A N 1
ATOM 734 C CA . LYS A 1 95 ? 22.188 7.785 6.773 1 77.19 95 LYS A CA 1
ATOM 735 C C . LYS A 1 95 ? 23.25 7.453 7.809 1 77.19 95 LYS A C 1
ATOM 737 O O . LYS A 1 95 ? 23.25 7.996 8.914 1 77.19 95 LYS A O 1
ATOM 742 N N . GLN A 1 96 ? 24 6.398 7.441 1 74 96 GLN A N 1
ATOM 743 C CA . GLN A 1 96 ? 25.141 6.074 8.281 1 74 96 GLN A CA 1
ATOM 744 C C . GLN A 1 96 ? 26.375 6.879 7.871 1 74 96 GLN A C 1
ATOM 746 O O . GLN A 1 96 ? 26.766 6.879 6.703 1 74 96 GLN A O 1
ATOM 751 N N . LYS A 1 97 ? 26.734 7.918 8.641 1 69.56 97 LYS A N 1
ATOM 752 C CA . LYS A 1 97 ? 27.984 8.633 8.375 1 69.56 97 LYS A CA 1
ATOM 753 C C . LYS A 1 97 ? 29.125 8.055 9.203 1 69.56 97 LYS A C 1
ATOM 755 O O . LYS A 1 97 ? 29 7.902 10.422 1 69.56 97 LYS A O 1
ATOM 760 N N . ARG A 1 98 ? 30.094 7.508 8.375 1 65.38 98 ARG A N 1
ATOM 761 C CA . ARG A 1 98 ? 31.312 7.027 9.031 1 65.38 98 ARG A CA 1
ATOM 762 C C . ARG A 1 98 ? 32.125 8.188 9.578 1 65.38 98 ARG A C 1
ATOM 764 O O . ARG A 1 98 ? 32.406 9.156 8.867 1 65.38 98 ARG A O 1
ATOM 771 N N . LYS A 1 99 ? 32.031 8.648 10.711 1 59.28 99 LYS A N 1
ATOM 772 C CA . LYS A 1 99 ? 33.062 9.57 11.227 1 59.28 99 LYS A CA 1
ATOM 773 C C . LYS A 1 99 ? 34.469 8.969 11.109 1 59.28 99 LYS A C 1
ATOM 775 O O . LYS A 1 99 ? 34.594 7.762 10.914 1 59.28 99 LYS A O 1
ATOM 780 N N . ALA A 1 100 ? 35.562 9.953 11.344 1 56.09 100 ALA A N 1
ATOM 781 C CA . ALA A 1 100 ? 37 9.703 11.258 1 56.09 100 ALA A CA 1
ATOM 782 C C . ALA A 1 100 ? 37.344 8.305 11.766 1 56.09 100 ALA A C 1
ATOM 784 O O . ALA A 1 100 ? 38.188 7.613 11.18 1 56.09 100 ALA A O 1
ATOM 785 N N . TRP A 1 101 ? 37.531 8.109 12.953 1 63.03 101 TRP A N 1
ATOM 786 C CA . TRP A 1 101 ? 38.188 6.918 13.484 1 63.03 101 TRP A CA 1
ATOM 787 C C . TRP A 1 101 ? 37.281 5.699 13.391 1 63.03 101 TRP A C 1
ATOM 789 O O . TRP A 1 101 ? 37.562 4.762 12.641 1 63.03 101 TRP A O 1
ATOM 799 N N . PHE A 1 102 ? 36.312 5.07 14.484 1 63.19 102 PHE A N 1
ATOM 800 C CA . PHE A 1 102 ? 35.75 3.746 14.633 1 63.19 102 PHE A CA 1
ATOM 801 C C . PHE A 1 102 ? 34.219 3.836 14.727 1 63.19 102 PHE A C 1
ATOM 803 O O . PHE A 1 102 ? 33.531 2.814 14.844 1 63.19 102 PHE A O 1
ATOM 810 N N . SER A 1 103 ? 33.469 5.094 14.805 1 65 103 SER A N 1
ATOM 811 C CA . SER A 1 103 ? 32.062 5.02 15.188 1 65 103 SER A CA 1
ATOM 812 C C . SER A 1 103 ? 31.141 5.383 14.023 1 65 103 SER A C 1
ATOM 814 O O . SER A 1 103 ? 31.422 6.324 13.281 1 65 103 SER A O 1
ATOM 816 N N . VAL A 1 104 ? 30.297 4.555 13.602 1 66.69 104 VAL A N 1
ATOM 817 C CA . VAL A 1 104 ? 29.234 4.77 12.625 1 66.69 104 VAL A CA 1
ATOM 818 C C . VAL A 1 104 ? 28.031 5.438 13.305 1 66.69 104 VAL A C 1
ATOM 820 O O . VAL A 1 104 ? 27.5 4.922 14.289 1 66.69 104 VAL A O 1
ATOM 823 N N . LYS A 1 105 ? 27.891 6.77 13.094 1 73.75 105 LYS A N 1
ATOM 824 C CA . LYS A 1 105 ? 26.719 7.43 13.664 1 73.75 105 LYS A CA 1
ATOM 825 C C . LYS A 1 105 ? 25.594 7.547 12.633 1 73.75 105 LYS A C 1
ATOM 827 O O . LYS A 1 105 ? 25.828 7.906 11.477 1 73.75 105 LYS A O 1
ATOM 832 N N . ASP A 1 106 ? 24.281 7.215 13.086 1 77.5 106 ASP A N 1
ATOM 833 C CA . ASP A 1 106 ? 23.094 7.383 12.258 1 77.5 106 ASP A CA 1
ATOM 834 C C . ASP A 1 106 ? 22.625 8.836 12.266 1 77.5 106 ASP A C 1
ATOM 836 O O . ASP A 1 106 ? 22.531 9.461 13.32 1 77.5 106 ASP A O 1
ATOM 840 N N . GLU A 1 107 ? 22.609 9.422 11.102 1 85.5 107 GLU A N 1
ATOM 841 C CA . GLU A 1 107 ? 22.031 10.758 10.945 1 85.5 107 GLU A CA 1
ATOM 842 C C . GLU A 1 107 ? 20.734 10.703 10.125 1 85.5 107 GLU A C 1
ATOM 844 O O . GLU A 1 107 ? 20.625 9.898 9.195 1 85.5 107 GLU A O 1
ATOM 849 N N . GLU A 1 108 ? 19.688 11.508 10.539 1 88.56 108 GLU A N 1
ATOM 850 C CA . GLU A 1 108 ? 18.469 11.641 9.75 1 88.56 108 GLU A CA 1
ATOM 851 C C . GLU A 1 108 ? 18.531 12.867 8.844 1 88.56 108 GLU A C 1
ATOM 853 O O . GLU A 1 108 ? 18.828 13.969 9.305 1 88.56 108 GLU A O 1
ATOM 858 N N . VAL A 1 109 ? 18.406 12.625 7.574 1 90.25 109 VAL A N 1
ATOM 859 C CA . VAL A 1 109 ? 18.391 13.695 6.59 1 90.25 109 VAL A CA 1
ATOM 860 C C . VAL A 1 109 ? 17 13.844 6 1 90.25 109 VAL A C 1
ATOM 862 O O . VAL A 1 109 ? 16.438 12.883 5.473 1 90.25 109 VAL A O 1
ATOM 865 N N . CYS A 1 110 ? 16.453 15.086 6.156 1 92.75 110 CYS A N 1
ATOM 866 C CA . CYS A 1 110 ? 15.125 15.344 5.605 1 92.75 110 CYS A CA 1
ATOM 867 C C . CYS A 1 110 ? 15.156 15.359 4.082 1 92.75 110 CYS A C 1
ATOM 869 O O . CYS A 1 110 ? 16 16.031 3.482 1 92.75 110 CYS A O 1
ATOM 871 N N . TRP A 1 111 ? 14.234 14.625 3.447 1 92.25 111 TRP A N 1
ATOM 872 C CA . TRP A 1 111 ? 14.25 14.555 1.989 1 92.25 111 TRP A CA 1
ATOM 873 C C . TRP A 1 111 ? 12.953 15.109 1.405 1 92.25 111 TRP A C 1
ATOM 875 O O . TRP A 1 111 ? 12.859 15.359 0.2 1 92.25 111 TRP A O 1
ATOM 885 N N . GLU A 1 112 ? 11.914 15.344 2.264 1 93.12 112 GLU A N 1
ATOM 886 C CA . GLU A 1 112 ? 10.648 15.906 1.803 1 93.12 112 GLU A CA 1
ATOM 887 C C . GLU A 1 112 ? 9.852 16.5 2.961 1 93.12 112 GLU A C 1
ATOM 889 O O . GLU A 1 112 ? 9.836 15.945 4.059 1 93.12 112 GLU A O 1
ATOM 894 N N . GLN A 1 113 ? 9.242 17.625 2.723 1 96.12 113 GLN A N 1
ATOM 895 C CA . GLN A 1 113 ? 8.398 18.281 3.721 1 96.12 113 GLN A CA 1
ATOM 896 C C . GLN A 1 113 ? 7.059 18.688 3.123 1 96.12 113 GLN A C 1
ATOM 898 O O . GLN A 1 113 ? 6.996 19.172 1.986 1 96.12 113 GLN A O 1
ATOM 903 N N . TRP A 1 114 ? 5.996 18.453 3.885 1 97.19 114 TRP A N 1
ATOM 904 C CA . TRP A 1 114 ? 4.652 18.938 3.582 1 97.19 114 TRP A CA 1
ATOM 905 C C . TRP A 1 114 ? 4.207 19.984 4.598 1 97.19 114 TRP A C 1
ATOM 907 O O . TRP A 1 114 ? 4.301 19.766 5.809 1 97.19 114 TRP A O 1
ATOM 917 N N . LEU A 1 115 ? 3.807 21.125 4.145 1 97.19 115 LEU A N 1
ATOM 918 C CA . LEU A 1 115 ? 3.266 22.172 5 1 97.19 115 LEU A CA 1
ATOM 919 C C . LEU A 1 115 ? 1.776 22.375 4.742 1 97.19 115 LEU A C 1
ATOM 921 O O . LEU A 1 115 ? 1.36 22.562 3.598 1 97.19 115 LEU A O 1
ATOM 925 N N . LEU A 1 116 ? 0.998 22.281 5.785 1 97.5 116 LEU A N 1
ATOM 926 C CA . LEU A 1 116 ? -0.433 22.547 5.684 1 97.5 116 LEU A CA 1
ATOM 927 C C . LEU A 1 116 ? -0.804 23.812 6.441 1 97.5 116 LEU A C 1
ATOM 929 O O . LEU A 1 116 ? -0.747 23.844 7.672 1 97.5 116 LEU A O 1
ATOM 933 N N . ASP A 1 117 ? -1.104 24.828 5.684 1 96.5 117 ASP A N 1
ATOM 934 C CA . ASP A 1 117 ? -1.636 26.062 6.273 1 96.5 117 ASP A CA 1
ATOM 935 C C . ASP A 1 117 ? -3.133 25.938 6.547 1 96.5 117 ASP A C 1
ATOM 937 O O . ASP A 1 117 ? -3.906 25.594 5.648 1 96.5 117 ASP A O 1
ATOM 941 N N . ILE A 1 118 ? -3.529 26.266 7.789 1 95.5 118 ILE A N 1
ATOM 942 C CA . ILE A 1 118 ? -4.918 26.094 8.195 1 95.5 118 ILE A CA 1
ATOM 943 C C . ILE A 1 118 ? -5.504 27.438 8.617 1 95.5 118 ILE A C 1
ATOM 945 O O . ILE A 1 118 ? -4.922 28.156 9.438 1 95.5 118 ILE A O 1
ATOM 949 N N . THR A 1 119 ? -6.543 27.844 8.016 1 94.19 119 THR A N 1
ATOM 950 C CA . THR A 1 119 ? -7.312 29.031 8.398 1 94.19 119 THR A CA 1
ATOM 951 C C . THR A 1 119 ? -8.664 28.625 8.984 1 94.19 119 THR A C 1
ATOM 953 O O . THR A 1 119 ? -9.461 27.953 8.32 1 94.19 119 THR A O 1
ATOM 956 N N . LEU A 1 120 ? -8.898 29.031 10.234 1 93.19 120 LEU A N 1
ATOM 957 C CA . LEU A 1 120 ? -10.195 28.781 10.867 1 93.19 120 LEU A CA 1
ATOM 958 C C . LEU A 1 120 ? -11.133 29.969 10.641 1 93.19 120 LEU A C 1
ATOM 960 O O . LEU A 1 120 ? -10.766 31.109 10.891 1 93.19 120 LEU A O 1
ATOM 964 N N . LEU A 1 121 ? -12.273 29.656 10.094 1 91.75 121 LEU A N 1
ATOM 965 C CA . LEU A 1 121 ? -13.32 30.656 9.922 1 91.75 121 LEU A CA 1
ATOM 966 C C . LEU A 1 121 ? -14.57 30.266 10.703 1 91.75 121 LEU A C 1
ATOM 968 O O . LEU A 1 121 ? -14.945 29.094 10.734 1 91.75 121 LEU A O 1
ATOM 972 N N . TYR A 1 122 ? -15.172 31.25 11.336 1 89.06 122 TYR A N 1
ATOM 973 C CA . TYR A 1 122 ? -16.312 31.031 12.219 1 89.06 122 TYR A CA 1
ATOM 974 C C . TYR A 1 122 ? -17.594 31.578 11.586 1 89.06 122 TYR A C 1
ATOM 976 O O . TYR A 1 122 ? -17.859 32.781 11.633 1 89.06 122 TYR A O 1
ATOM 984 N N . PRO A 1 123 ? -18.375 30.656 11.031 1 88.06 123 PRO A N 1
ATOM 985 C CA . PRO A 1 123 ? -19.641 31.156 10.5 1 88.06 123 PRO A CA 1
ATOM 986 C C . PRO A 1 123 ? -20.578 31.688 11.594 1 88.06 123 PRO A C 1
ATOM 988 O O . PRO A 1 123 ? -20.656 31.109 12.672 1 88.06 123 PRO A O 1
ATOM 991 N N . ARG A 1 124 ? -21.266 32.781 11.25 1 88.19 124 ARG A N 1
ATOM 992 C CA . ARG A 1 124 ? -22.109 33.438 12.258 1 88.19 124 ARG A CA 1
ATOM 993 C C . ARG A 1 124 ? -23.562 33 12.109 1 88.19 124 ARG A C 1
ATOM 995 O O . ARG A 1 124 ? -24.344 33.031 13.07 1 88.19 124 ARG A O 1
ATOM 1002 N N . THR A 1 125 ? -23.969 32.594 10.883 1 92.94 125 THR A N 1
ATOM 1003 C CA . THR A 1 125 ? -25.359 32.219 10.625 1 92.94 125 THR A CA 1
ATOM 1004 C C . THR A 1 125 ? -25.438 30.766 10.164 1 92.94 125 THR A C 1
ATOM 1006 O O . THR A 1 125 ? -24.422 30.188 9.742 1 92.94 125 THR A O 1
ATOM 1009 N N . GLU A 1 126 ? -26.578 30.141 10.203 1 91.38 126 GLU A N 1
ATOM 1010 C CA . GLU A 1 126 ? -26.812 28.781 9.758 1 91.38 126 GLU A CA 1
ATOM 1011 C C . GLU A 1 126 ? -26.594 28.641 8.25 1 91.38 126 GLU A C 1
ATOM 1013 O O . GLU A 1 126 ? -26.062 27.641 7.777 1 91.38 126 GLU A O 1
ATOM 1018 N N . SER A 1 127 ? -27.094 29.656 7.543 1 93.12 127 SER A N 1
ATOM 1019 C CA . SER A 1 127 ? -26.891 29.656 6.098 1 93.12 127 SER A CA 1
ATOM 1020 C C . SER A 1 127 ? -25.406 29.625 5.746 1 93.12 127 SER A C 1
ATOM 1022 O O . SER A 1 127 ? -25 28.906 4.836 1 93.12 127 SER A O 1
ATOM 1024 N N . GLN A 1 128 ? -24.594 30.359 6.492 1 91.88 128 GLN A N 1
ATOM 1025 C CA . GLN A 1 128 ? -23.156 30.375 6.301 1 91.88 128 GLN A CA 1
ATOM 1026 C C . GLN A 1 128 ? -22.531 29.031 6.641 1 91.88 128 GLN A C 1
ATOM 1028 O O . GLN A 1 128 ? -21.609 28.578 5.961 1 91.88 128 GLN A O 1
ATOM 1033 N N . ARG A 1 129 ? -23.125 28.391 7.582 1 91.62 129 ARG A N 1
ATOM 1034 C CA . ARG A 1 129 ? -22.594 27.094 8.016 1 91.62 129 ARG A CA 1
ATOM 1035 C C . ARG A 1 129 ? -22.844 26.031 6.957 1 91.62 129 ARG A C 1
ATOM 1037 O O . ARG A 1 129 ? -21.953 25.203 6.68 1 91.62 129 ARG A O 1
ATOM 1044 N N . LEU A 1 130 ? -23.984 26.031 6.387 1 91.81 130 LEU A N 1
ATOM 1045 C CA . LEU A 1 130 ? -24.328 25.078 5.344 1 91.81 130 LEU A CA 1
ATOM 1046 C C . LEU A 1 130 ? -23.453 25.266 4.109 1 91.81 130 LEU A C 1
ATOM 1048 O O . LEU A 1 130 ? -22.984 24.297 3.521 1 91.81 130 LEU A O 1
ATOM 1052 N N . GLN A 1 131 ? -23.25 26.469 3.756 1 93.31 131 GLN A N 1
ATOM 1053 C CA . GLN A 1 131 ? -22.391 26.766 2.621 1 93.31 131 GLN A CA 1
ATOM 1054 C C . GLN A 1 131 ? -20.938 26.391 2.912 1 93.31 131 GLN A C 1
ATOM 1056 O O . GLN A 1 131 ? -20.266 25.828 2.051 1 93.31 131 GLN A O 1
ATOM 1061 N N . ALA A 1 132 ? -20.516 26.719 4.133 1 91.75 132 ALA A N 1
ATOM 1062 C CA . ALA A 1 132 ? -19.141 26.406 4.539 1 91.75 132 ALA A CA 1
ATOM 1063 C C . ALA A 1 132 ? -18.875 24.906 4.465 1 91.75 132 ALA A C 1
ATOM 1065 O O . ALA A 1 132 ? -17.797 24.469 4.062 1 91.75 132 ALA A O 1
ATOM 1066 N N . ARG A 1 133 ? -19.844 24.156 4.859 1 92.06 133 ARG A N 1
ATOM 1067 C CA . ARG A 1 133 ? -19.703 22.703 4.82 1 92.06 133 ARG A CA 1
ATOM 1068 C C . ARG A 1 133 ? -19.484 22.203 3.395 1 92.06 133 ARG A C 1
ATOM 1070 O O . ARG A 1 133 ? -18.609 21.375 3.145 1 92.06 133 ARG A O 1
ATOM 1077 N N . LYS A 1 134 ? -20.25 22.688 2.506 1 91.19 134 LYS A N 1
ATOM 1078 C CA . LYS A 1 134 ? -20.125 22.328 1.097 1 91.19 134 LYS A CA 1
ATOM 1079 C C . LYS A 1 134 ? -18.781 22.766 0.535 1 91.19 134 LYS A C 1
ATOM 1081 O O . LYS A 1 134 ? -18.125 22.016 -0.189 1 91.19 134 LYS A O 1
ATOM 1086 N N . ASP A 1 135 ? -18.391 23.969 0.851 1 93.75 135 ASP A N 1
ATOM 1087 C CA . ASP A 1 135 ? -17.094 24.516 0.404 1 93.75 135 ASP A CA 1
ATOM 1088 C C . ASP A 1 135 ? -15.938 23.672 0.927 1 93.75 135 ASP A C 1
ATOM 1090 O O . ASP A 1 135 ? -14.984 23.406 0.199 1 93.75 135 ASP A O 1
ATOM 1094 N N . MET A 1 136 ? -16.047 23.25 2.174 1 93.56 136 MET A N 1
ATOM 1095 C CA . MET A 1 136 ? -15.016 22.438 2.797 1 93.56 136 MET A CA 1
ATOM 1096 C C . MET A 1 136 ? -14.898 21.078 2.113 1 93.56 136 MET A C 1
ATOM 1098 O O . MET A 1 136 ? -13.789 20.578 1.903 1 93.56 136 MET A O 1
ATOM 1102 N N . GLU A 1 137 ? -16.031 20.547 1.851 1 90.56 137 GLU A N 1
ATOM 1103 C CA . GLU A 1 137 ? -16.047 19.25 1.154 1 90.56 137 GLU A CA 1
ATOM 1104 C C . GLU A 1 137 ? -15.336 19.344 -0.191 1 90.56 137 GLU A C 1
ATOM 1106 O O . GLU A 1 137 ? -14.477 18.516 -0.504 1 90.56 137 GLU A O 1
ATOM 1111 N N . ASN A 1 138 ? -15.711 20.359 -0.963 1 90.12 138 ASN A N 1
ATOM 1112 C CA . ASN A 1 138 ? -15.094 20.578 -2.268 1 90.12 138 ASN A CA 1
ATOM 1113 C C . ASN A 1 138 ? -13.594 20.844 -2.141 1 90.12 138 ASN A C 1
ATOM 1115 O O . ASN A 1 138 ? -12.797 20.281 -2.893 1 90.12 138 ASN A O 1
ATOM 1119 N N . ALA A 1 139 ? -13.25 21.688 -1.184 1 92.94 139 ALA A N 1
ATOM 1120 C CA . ALA A 1 139 ? -11.852 22.047 -0.964 1 92.94 139 ALA A CA 1
ATOM 1121 C C . ALA A 1 139 ? -11.031 20.828 -0.553 1 92.94 139 ALA A C 1
ATOM 1123 O O . ALA A 1 139 ? -9.891 20.656 -0.996 1 92.94 139 ALA A O 1
ATOM 1124 N N . LEU A 1 140 ? -11.594 20 0.292 1 93.5 140 LEU A N 1
ATOM 1125 C CA . LEU A 1 140 ? -10.914 18.781 0.745 1 93.5 140 LEU A CA 1
ATOM 1126 C C . LEU A 1 140 ? -10.672 17.828 -0.418 1 93.5 140 LEU A C 1
ATOM 1128 O O . LEU A 1 140 ? -9.586 17.266 -0.549 1 93.5 140 LEU A O 1
ATOM 1132 N N . GLN A 1 141 ? -11.633 17.688 -1.242 1 86.81 141 GLN A N 1
ATOM 1133 C CA . GLN A 1 141 ? -11.484 16.844 -2.422 1 86.81 141 GLN A CA 1
ATOM 1134 C C . GLN A 1 141 ? -10.359 17.344 -3.32 1 86.81 141 GLN A C 1
ATOM 1136 O O . GLN A 1 141 ? -9.523 16.547 -3.775 1 86.81 141 GLN A O 1
ATOM 1141 N N . LEU A 1 142 ? -10.359 18.609 -3.553 1 89.75 142 LEU A N 1
ATOM 1142 C CA . LEU A 1 142 ? -9.328 19.203 -4.395 1 89.75 142 LEU A CA 1
ATOM 1143 C C . LEU A 1 142 ? -7.953 19.062 -3.758 1 89.75 142 LEU A C 1
ATOM 1145 O O . LEU A 1 142 ? -6.961 18.844 -4.461 1 89.75 142 LEU A O 1
ATOM 1149 N N . THR A 1 143 ? -7.887 19.203 -2.453 1 93.56 143 THR A N 1
ATOM 1150 C CA . THR A 1 143 ? -6.629 19.047 -1.734 1 93.56 143 THR A CA 1
ATOM 1151 C C . THR A 1 143 ? -6.086 17.625 -1.896 1 93.56 143 THR A C 1
ATOM 1153 O O . THR A 1 143 ? -4.887 17.438 -2.113 1 93.56 143 THR A O 1
ATOM 1156 N N . ILE A 1 144 ? -6.969 16.578 -1.839 1 88 144 ILE A N 1
ATOM 1157 C CA . ILE A 1 144 ? -6.57 15.18 -2.016 1 88 144 ILE A CA 1
ATOM 1158 C C . ILE A 1 144 ? -6.027 14.977 -3.428 1 88 144 ILE A C 1
ATOM 1160 O O . ILE A 1 144 ? -5 14.32 -3.615 1 88 144 ILE A O 1
ATOM 1164 N N . MET A 1 145 ? -6.688 15.562 -4.352 1 83.12 145 MET A N 1
ATOM 1165 C CA . MET A 1 145 ? -6.234 15.461 -5.734 1 83.12 145 MET A CA 1
ATOM 1166 C C . MET A 1 145 ? -4.863 16.109 -5.91 1 83.12 145 MET A C 1
ATOM 1168 O O . MET A 1 145 ? -4.012 15.578 -6.629 1 83.12 145 MET A O 1
ATOM 1172 N N . LYS A 1 146 ? -4.703 17.203 -5.305 1 91.06 146 LYS A N 1
ATOM 1173 C CA . LYS A 1 146 ? -3.418 17.891 -5.363 1 91.06 146 LYS A CA 1
ATOM 1174 C C . LYS A 1 146 ? -2.309 17.031 -4.758 1 91.06 146 LYS A C 1
ATOM 1176 O O . LYS A 1 146 ? -1.204 16.969 -5.301 1 91.06 146 LYS A O 1
ATOM 1181 N N . ILE A 1 147 ? -2.568 16.406 -3.637 1 91.5 147 ILE A N 1
ATOM 1182 C CA . ILE A 1 147 ? -1.613 15.5 -2.996 1 91.5 147 ILE A CA 1
ATOM 1183 C C . ILE A 1 147 ? -1.222 14.391 -3.965 1 91.5 147 ILE A C 1
ATOM 1185 O O . ILE A 1 147 ? -0.035 14.109 -4.152 1 91.5 147 ILE A O 1
ATOM 1189 N N . ILE A 1 148 ? -2.225 13.789 -4.59 1 80.12 148 ILE A N 1
ATOM 1190 C CA . ILE A 1 148 ? -1.998 12.711 -5.539 1 80.12 148 ILE A CA 1
ATOM 1191 C C . ILE A 1 148 ? -1.099 13.195 -6.676 1 80.12 148 ILE A C 1
ATOM 1193 O O . ILE A 1 148 ? -0.126 12.531 -7.035 1 80.12 148 ILE A O 1
ATOM 1197 N N . ASP A 1 149 ? -1.418 14.352 -7.191 1 82.06 149 ASP A N 1
ATOM 1198 C CA . ASP A 1 149 ? -0.65 14.938 -8.289 1 82.06 149 ASP A CA 1
ATOM 1199 C C . ASP A 1 149 ? 0.804 15.164 -7.883 1 82.06 149 ASP A C 1
ATOM 1201 O O . ASP A 1 149 ? 1.723 14.82 -8.633 1 82.06 149 ASP A O 1
ATOM 1205 N N . ILE A 1 150 ? 1.008 15.75 -6.738 1 89.56 150 ILE A N 1
ATOM 1206 C CA . ILE A 1 150 ? 2.348 16.062 -6.258 1 89.56 150 ILE A CA 1
ATOM 1207 C C . ILE A 1 150 ? 3.145 14.781 -6.055 1 89.56 150 ILE A C 1
ATOM 1209 O O . ILE A 1 150 ? 4.293 14.68 -6.496 1 89.56 150 ILE A O 1
ATOM 1213 N N . VAL A 1 151 ? 2.562 13.773 -5.418 1 83.38 151 VAL A N 1
ATOM 1214 C CA . VAL A 1 151 ? 3.24 12.523 -5.098 1 83.38 151 VAL A CA 1
ATOM 1215 C C . VAL A 1 151 ? 3.637 11.805 -6.387 1 83.38 151 VAL A C 1
ATOM 1217 O O . VAL A 1 151 ? 4.73 11.242 -6.477 1 83.38 151 VAL A O 1
ATOM 1220 N N . ASN A 1 152 ? 2.746 11.898 -7.383 1 71 152 ASN A N 1
ATOM 1221 C CA . ASN A 1 152 ? 2.979 11.195 -8.641 1 71 152 ASN A CA 1
ATOM 1222 C C . ASN A 1 152 ? 4.047 11.891 -9.484 1 71 152 ASN A C 1
ATOM 1224 O O . ASN A 1 152 ? 4.785 11.234 -10.219 1 71 152 ASN A O 1
ATOM 1228 N N . ASN A 1 153 ? 4.145 13.156 -9.32 1 79.94 153 ASN A N 1
ATOM 1229 C CA . ASN A 1 153 ? 5.023 13.93 -10.188 1 79.94 153 ASN A CA 1
ATOM 1230 C C . ASN A 1 153 ? 6.336 14.281 -9.492 1 79.94 153 ASN A C 1
ATOM 1232 O O . ASN A 1 153 ? 7.227 14.883 -10.094 1 79.94 153 ASN A O 1
ATOM 1236 N N . ASN A 1 154 ? 6.469 13.914 -8.18 1 81.94 154 ASN A N 1
ATOM 1237 C CA . ASN A 1 154 ? 7.676 14.188 -7.406 1 81.94 154 ASN A CA 1
ATOM 1238 C C . ASN A 1 154 ? 8.164 12.938 -6.676 1 81.94 154 ASN A C 1
ATOM 1240 O O . ASN A 1 154 ? 7.996 12.82 -5.461 1 81.94 154 ASN A O 1
ATOM 1244 N N . LYS A 1 155 ? 8.781 12.055 -7.387 1 76.19 155 LYS A N 1
ATOM 1245 C CA . LYS A 1 155 ? 9.211 10.773 -6.824 1 76.19 155 LYS A CA 1
ATOM 1246 C C . LYS A 1 155 ? 10.719 10.609 -6.934 1 76.19 155 LYS A C 1
ATOM 1248 O O . LYS A 1 155 ? 11.297 9.703 -6.328 1 76.19 155 LYS A O 1
ATOM 1253 N N . ASP A 1 156 ? 11.422 11.375 -7.668 1 76 156 ASP A N 1
ATOM 1254 C CA . ASP A 1 156 ? 12.828 11.195 -8.016 1 76 156 ASP A CA 1
ATOM 1255 C C . ASP A 1 156 ? 13.727 11.414 -6.801 1 76 156 ASP A C 1
ATOM 1257 O O . ASP A 1 156 ? 14.836 10.875 -6.73 1 76 156 ASP A O 1
ATOM 1261 N N . HIS A 1 157 ? 13.266 12.219 -5.871 1 83.12 157 HIS A N 1
ATOM 1262 C CA . HIS A 1 157 ? 14.102 12.578 -4.73 1 83.12 157 HIS A CA 1
ATOM 1263 C C . HIS A 1 157 ? 13.938 11.57 -3.594 1 83.12 157 HIS A C 1
ATOM 1265 O O . HIS A 1 157 ? 14.594 11.695 -2.555 1 83.12 157 HIS A O 1
ATOM 1271 N N . ILE A 1 158 ? 13 10.578 -3.666 1 79.94 158 ILE A N 1
ATOM 1272 C CA . ILE A 1 158 ? 12.727 9.602 -2.613 1 79.94 158 ILE A CA 1
ATOM 1273 C C . ILE A 1 158 ? 13.938 8.68 -2.441 1 79.94 158 ILE A C 1
ATOM 1275 O O . ILE A 1 158 ? 14.398 8.07 -3.406 1 79.94 158 ILE A O 1
ATOM 1279 N N . PRO A 1 159 ? 14.477 8.641 -1.235 1 77 159 PRO A N 1
ATOM 1280 C CA . PRO A 1 159 ? 15.617 7.754 -1.017 1 77 159 PRO A CA 1
ATOM 1281 C C . PRO A 1 159 ? 15.273 6.281 -1.233 1 77 159 PRO A C 1
ATOM 1283 O O . PRO A 1 159 ? 14.102 5.906 -1.187 1 77 159 PRO A O 1
ATOM 1286 N N . PRO A 1 160 ? 16.281 5.566 -1.486 1 67 160 PRO A N 1
ATOM 1287 C CA . PRO A 1 160 ? 16.016 4.133 -1.612 1 67 160 PRO A CA 1
ATOM 1288 C C . PRO A 1 160 ? 15.43 3.527 -0.335 1 67 160 PRO A C 1
ATOM 1290 O O . PRO A 1 160 ? 15.828 3.912 0.768 1 67 160 PRO A O 1
ATOM 1293 N N . ILE A 1 161 ? 14.406 2.875 -0.433 1 59.38 161 ILE A N 1
ATOM 1294 C CA . ILE A 1 161 ? 13.828 2.18 0.711 1 59.38 161 ILE A CA 1
ATOM 1295 C C . ILE A 1 161 ? 14.68 0.966 1.065 1 59.38 161 ILE A C 1
ATOM 1297 O O . ILE A 1 161 ? 14.867 0.067 0.242 1 59.38 161 ILE A O 1
ATOM 1301 N N . THR A 1 162 ? 15.414 1.09 2.256 1 53.84 162 THR A N 1
ATOM 1302 C CA . THR A 1 162 ? 16.375 0.055 2.621 1 53.84 162 THR A CA 1
ATOM 1303 C C . THR A 1 162 ? 15.812 -0.831 3.73 1 53.84 162 THR A C 1
ATOM 1305 O O . THR A 1 162 ? 16.5 -1.725 4.227 1 53.84 162 THR A O 1
ATOM 1308 N N . THR A 1 163 ? 14.586 -0.406 4.203 1 52.53 163 THR A N 1
ATOM 1309 C CA . THR A 1 163 ? 14.023 -1.187 5.297 1 52.53 163 THR A CA 1
ATOM 1310 C C . THR A 1 163 ? 12.719 -1.859 4.863 1 52.53 163 THR A C 1
ATOM 1312 O O . THR A 1 163 ? 12.062 -1.404 3.926 1 52.53 163 THR A O 1
ATOM 1315 N N . SER A 1 164 ? 12.516 -2.967 5.535 1 50.09 164 SER A N 1
ATOM 1316 C CA . SER A 1 164 ? 11.266 -3.689 5.309 1 50.09 164 SER A CA 1
ATOM 1317 C C . SER A 1 164 ? 10.148 -3.158 6.203 1 50.09 164 SER A C 1
ATOM 1319 O O . SER A 1 164 ? 9.031 -3.68 6.188 1 50.09 164 SER A O 1
ATOM 1321 N N . ASP A 1 165 ? 10.539 -2.133 6.906 1 55.34 165 ASP A N 1
ATOM 1322 C CA . ASP A 1 165 ? 9.539 -1.562 7.797 1 55.34 165 ASP A CA 1
ATOM 1323 C C . ASP A 1 165 ? 8.383 -0.953 7.004 1 55.34 165 ASP A C 1
ATOM 1325 O O . ASP A 1 165 ? 8.57 -0.504 5.871 1 55.34 165 ASP A O 1
ATOM 1329 N N . TYR A 1 166 ? 7.246 -1.046 7.539 1 54.97 166 TYR A N 1
ATOM 1330 C CA . TYR A 1 166 ? 6.02 -0.495 6.977 1 54.97 166 TYR A CA 1
ATOM 1331 C C . TYR A 1 166 ? 6.211 0.962 6.574 1 54.97 166 TYR A C 1
ATOM 1333 O O . TYR A 1 166 ? 5.777 1.375 5.496 1 54.97 166 TYR A O 1
ATOM 1341 N N . ASN A 1 167 ? 6.664 1.568 7.504 1 62.66 167 ASN A N 1
ATOM 1342 C CA . ASN A 1 167 ? 7.059 2.951 7.258 1 62.66 167 ASN A CA 1
ATOM 1343 C C . ASN A 1 167 ? 8.57 3.086 7.125 1 62.66 167 ASN A C 1
ATOM 1345 O O . ASN A 1 167 ? 9.289 3.117 8.125 1 62.66 167 ASN A O 1
ATOM 1349 N N . PRO A 1 168 ? 8.891 3.025 5.797 1 64.88 168 PRO A N 1
ATOM 1350 C CA . PRO A 1 168 ? 10.336 2.971 5.559 1 64.88 168 PRO A CA 1
ATOM 1351 C C . PRO A 1 168 ? 11.039 4.277 5.906 1 64.88 168 PRO A C 1
ATOM 1353 O O . PRO A 1 168 ? 12.266 4.309 6.02 1 64.88 168 PRO A O 1
ATOM 1356 N N . PHE A 1 169 ? 10.234 5.262 6.082 1 78.19 169 PHE A N 1
ATOM 1357 C CA . PHE A 1 169 ? 10.859 6.559 6.316 1 78.19 169 PHE A CA 1
ATOM 1358 C C . PHE A 1 169 ? 10.484 7.105 7.688 1 78.19 169 PHE A C 1
ATOM 1360 O O . PHE A 1 169 ? 9.305 7.215 8.016 1 78.19 169 PHE A O 1
ATOM 1367 N N . PRO A 1 170 ? 11.594 7.406 8.445 1 86.75 170 PRO A N 1
ATOM 1368 C CA . PRO A 1 170 ? 11.273 8.219 9.625 1 86.75 170 PRO A CA 1
ATOM 1369 C C . PRO A 1 170 ? 10.516 9.492 9.273 1 86.75 170 PRO A C 1
ATOM 1371 O O . PRO A 1 170 ? 10.672 10.023 8.172 1 86.75 170 PRO A O 1
ATOM 1374 N N . TYR A 1 171 ? 9.609 9.828 10.133 1 91.81 171 TYR A N 1
ATOM 1375 C CA . TYR A 1 171 ? 8.82 11.031 9.898 1 91.81 171 TYR A CA 1
ATOM 1376 C C . TYR A 1 171 ? 8.656 11.828 11.188 1 91.81 171 TYR A C 1
ATOM 1378 O O . TYR A 1 171 ? 8.836 11.289 12.281 1 91.81 171 TYR A O 1
ATOM 1386 N N . LYS A 1 172 ? 8.461 13.117 11.055 1 94.06 172 LYS A N 1
ATOM 1387 C CA . LYS A 1 172 ? 8.109 14.016 12.148 1 94.06 172 LYS A CA 1
ATOM 1388 C C . LYS A 1 172 ? 6.902 14.875 11.789 1 94.06 172 LYS A C 1
ATOM 1390 O O . LYS A 1 172 ? 6.773 15.336 10.648 1 94.06 172 LYS A O 1
ATOM 1395 N N . ILE A 1 173 ? 5.996 15.023 12.719 1 96.06 173 ILE A N 1
ATOM 1396 C CA . ILE A 1 173 ? 4.879 15.953 12.609 1 96.06 173 ILE A CA 1
ATOM 1397 C C . ILE A 1 173 ? 5.078 17.125 13.562 1 96.06 173 ILE A C 1
ATOM 1399 O O . ILE A 1 173 ? 5.133 16.938 14.781 1 96.06 173 ILE A O 1
ATOM 1403 N N . SER A 1 174 ? 5.188 18.281 13.008 1 95.06 174 SER A N 1
ATOM 1404 C CA . SER A 1 174 ? 5.523 19.453 13.82 1 95.06 174 SER A CA 1
ATOM 1405 C C . SER A 1 174 ? 4.383 20.469 13.836 1 95.06 174 SER A C 1
ATOM 1407 O O . SER A 1 174 ? 3.736 20.688 12.812 1 95.06 174 SER A O 1
ATOM 1409 N N . VAL A 1 175 ? 4.121 21.016 15.016 1 92.62 175 VAL A N 1
ATOM 1410 C CA . VAL A 1 175 ? 3.127 22.062 15.211 1 92.62 175 VAL A CA 1
ATOM 1411 C C . VAL A 1 175 ? 3.791 23.297 15.812 1 92.62 175 VAL A C 1
ATOM 1413 O O . VAL A 1 175 ? 4.812 23.188 16.5 1 92.62 175 VAL A O 1
ATOM 1416 N N . PRO A 1 176 ? 3.342 24.422 15.375 1 78.94 176 PRO A N 1
ATOM 1417 C CA . PRO A 1 176 ? 3.934 25.625 15.969 1 78.94 176 PRO A CA 1
ATOM 1418 C C . PRO A 1 176 ? 3.846 25.641 17.5 1 78.94 176 PRO A C 1
ATOM 1420 O O . PRO A 1 176 ? 2.908 25.078 18.062 1 78.94 176 PRO A O 1
ATOM 1423 N N . ALA A 1 177 ? 5.047 25.859 18.188 1 64.56 177 ALA A N 1
ATOM 1424 C CA . ALA A 1 177 ? 5.043 26.016 19.641 1 64.56 177 ALA A CA 1
ATOM 1425 C C . ALA A 1 177 ? 4.086 27.125 20.078 1 64.56 177 ALA A C 1
ATOM 1427 O O . ALA A 1 177 ? 3.777 28.031 19.297 1 64.56 177 ALA A O 1
ATOM 1428 N N . LYS A 1 178 ? 3.598 26.906 21.234 1 58 178 LYS A N 1
ATOM 1429 C CA . LYS A 1 178 ? 2.826 27.969 21.875 1 58 178 LYS A CA 1
ATOM 1430 C C . LYS A 1 178 ? 3.543 29.312 21.766 1 58 178 LYS A C 1
ATOM 1432 O O . LYS A 1 178 ? 4.734 29.406 22.062 1 58 178 LYS A O 1
ATOM 1437 N N . GLY A 1 179 ? 3.016 30.297 20.984 1 52.84 179 GLY A N 1
ATOM 1438 C CA . GLY A 1 179 ? 3.605 31.609 20.859 1 52.84 179 GLY A CA 1
ATOM 1439 C C . GLY A 1 179 ? 4.281 31.844 19.516 1 52.84 179 GLY A C 1
ATOM 1440 O O . GLY A 1 179 ? 4.82 32.906 19.266 1 52.84 179 GLY A O 1
ATOM 1441 N N . ASP A 1 180 ? 4.602 30.844 18.859 1 52 180 ASP A N 1
ATOM 1442 C CA . ASP A 1 180 ? 5.273 31.047 17.578 1 52 180 ASP A CA 1
ATOM 1443 C C . ASP A 1 180 ? 4.32 31.656 16.547 1 52 180 ASP A C 1
ATOM 1445 O O . ASP A 1 180 ? 3.266 31.094 16.266 1 52 180 ASP A O 1
ATOM 1449 N N . ASN A 1 181 ? 4.031 32.844 16.625 1 43.44 181 ASN A N 1
ATOM 1450 C CA . ASN A 1 181 ? 3.242 33.688 15.727 1 43.44 181 ASN A CA 1
ATOM 1451 C C . ASN A 1 181 ? 3.588 33.406 14.266 1 43.44 181 ASN A C 1
ATOM 1453 O O . ASN A 1 181 ? 4.699 33.719 13.82 1 43.44 181 ASN A O 1
ATOM 1457 N N . TRP A 1 182 ? 3.268 32.375 13.719 1 42.31 182 TRP A N 1
ATOM 1458 C CA . TRP A 1 182 ? 3.422 32.125 12.289 1 42.31 182 TRP A CA 1
ATOM 1459 C C . TRP A 1 182 ? 3.012 33.344 11.477 1 42.31 182 TRP A C 1
ATOM 1461 O O . TRP A 1 182 ? 2.965 33.281 10.242 1 42.31 182 TRP A O 1
ATOM 1471 N N . GLY A 1 183 ? 2.383 34.281 12 1 39.03 183 GLY A N 1
ATOM 1472 C CA . GLY A 1 183 ? 2.033 35.469 11.227 1 39.03 183 GLY A CA 1
ATOM 1473 C C . GLY A 1 183 ? 3.193 36.031 10.422 1 39.03 183 GLY A C 1
ATOM 1474 O O . GLY A 1 183 ? 2.994 36.812 9.5 1 39.03 183 GLY A O 1
ATOM 1475 N N . GLY A 1 184 ? 4.434 36.031 11.031 1 37.34 184 GLY A N 1
ATOM 1476 C CA . GLY A 1 184 ? 5.477 36.875 10.469 1 37.34 184 GLY A CA 1
ATOM 1477 C C . GLY A 1 184 ? 6.082 36.312 9.195 1 37.34 184 GLY A C 1
ATOM 1478 O O . GLY A 1 184 ? 6.965 36.938 8.594 1 37.34 184 GLY A O 1
ATOM 1479 N N . ARG A 1 185 ? 6.141 35.062 8.938 1 36.84 185 ARG A N 1
ATOM 1480 C CA . ARG A 1 185 ? 6.918 34.719 7.746 1 36.84 185 ARG A CA 1
ATOM 1481 C C . ARG A 1 185 ? 6.164 35.125 6.477 1 36.84 185 ARG A C 1
ATOM 1483 O O . ARG A 1 185 ? 6.668 34.938 5.367 1 36.84 185 ARG A O 1
ATOM 1490 N N . PHE A 1 186 ? 4.879 35.312 6.465 1 30.81 186 PHE A N 1
ATOM 1491 C CA . PHE A 1 186 ? 4.324 35.781 5.203 1 30.81 186 PHE A CA 1
ATOM 1492 C C . PHE A 1 186 ? 4.426 37.312 5.121 1 30.81 186 PHE A C 1
ATOM 1494 O O . PHE A 1 186 ? 4.352 37.875 4.031 1 30.81 186 PHE A O 1
ATOM 1501 N N . PHE A 1 187 ? 4.227 38.094 6.148 1 27.92 187 PHE A N 1
ATOM 1502 C CA . PHE A 1 187 ? 4.27 39.5 5.781 1 27.92 187 PHE A CA 1
ATOM 1503 C C . PHE A 1 187 ? 5.707 40.031 5.785 1 27.92 187 PHE A C 1
ATOM 1505 O O . PHE A 1 187 ? 6.531 39.562 6.578 1 27.92 187 PHE A O 1
ATOM 1512 N N . MET B 1 1 ? 26.469 20.391 -1.822 1 34.81 1 MET B N 1
ATOM 1513 C CA . MET B 1 1 ? 25.469 21.359 -1.396 1 34.81 1 MET B CA 1
ATOM 1514 C C . MET B 1 1 ? 24.141 20.672 -1.104 1 34.81 1 MET B C 1
ATOM 1516 O O . MET B 1 1 ? 23.578 19.984 -1.97 1 34.81 1 MET B O 1
ATOM 1520 N N 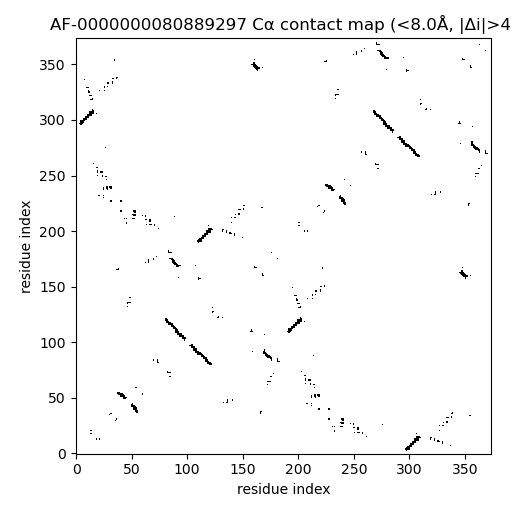. ASN B 1 2 ? 23.844 20.234 0.099 1 51.59 2 ASN B N 1
ATOM 1521 C CA . ASN B 1 2 ? 22.75 19.328 0.479 1 51.59 2 ASN B CA 1
ATOM 1522 C C . ASN B 1 2 ? 21.391 19.891 0.069 1 51.59 2 ASN B C 1
ATOM 1524 O O . ASN B 1 2 ? 21.016 20.984 0.508 1 51.59 2 ASN B O 1
ATOM 1528 N N . ALA B 1 3 ? 21.047 19.781 -1.17 1 64.5 3 ALA B N 1
ATOM 1529 C CA . ALA B 1 3 ? 19.859 20.375 -1.784 1 64.5 3 ALA B CA 1
ATOM 1530 C C . ALA B 1 3 ? 18.672 20.328 -0.833 1 64.5 3 ALA B C 1
ATOM 1532 O O . ALA B 1 3 ? 18.484 19.344 -0.106 1 64.5 3 ALA B O 1
ATOM 1533 N N . ARG B 1 4 ? 18.172 21.531 -0.52 1 83.88 4 ARG B N 1
ATOM 1534 C CA . ARG B 1 4 ? 17 21.688 0.337 1 83.88 4 ARG B CA 1
ATOM 1535 C C . ARG B 1 4 ? 15.898 20.719 -0.07 1 83.88 4 ARG B C 1
ATOM 1537 O O . ARG B 1 4 ? 15.617 20.547 -1.26 1 83.88 4 ARG B O 1
ATOM 1544 N N . PRO B 1 5 ? 15.375 19.922 0.838 1 91 5 PRO B N 1
ATOM 1545 C CA . PRO B 1 5 ? 14.297 19 0.486 1 91 5 PRO B CA 1
ATOM 1546 C C . PRO B 1 5 ? 13.094 19.703 -0.141 1 91 5 PRO B C 1
ATOM 1548 O O . PRO B 1 5 ? 12.789 20.844 0.22 1 91 5 PRO B O 1
ATOM 1551 N N . PRO B 1 6 ? 12.594 19.094 -1.16 1 93.44 6 PRO B N 1
ATOM 1552 C CA . PRO B 1 6 ? 11.359 19.672 -1.698 1 93.44 6 PRO B CA 1
ATOM 1553 C C . PRO B 1 6 ? 10.32 19.953 -0.62 1 93.44 6 PRO B C 1
ATOM 1555 O O . PRO B 1 6 ? 10.18 19.172 0.322 1 93.44 6 PRO B O 1
ATOM 1558 N N . GLU B 1 7 ? 9.742 21.094 -0.759 1 95.31 7 GLU B N 1
ATOM 1559 C CA . GLU B 1 7 ? 8.672 21.516 0.137 1 95.31 7 GLU B CA 1
ATOM 1560 C C . GLU B 1 7 ? 7.359 21.688 -0.618 1 95.31 7 GLU B C 1
ATOM 1562 O O . GLU B 1 7 ? 7.309 22.406 -1.624 1 95.31 7 GLU B O 1
ATOM 1567 N N . PHE B 1 8 ? 6.344 21.016 -0.203 1 96.75 8 PHE B N 1
ATOM 1568 C CA . PHE B 1 8 ? 5.023 21.141 -0.805 1 96.75 8 PHE B CA 1
ATOM 1569 C C . PHE B 1 8 ? 4.055 21.828 0.147 1 96.75 8 PHE B C 1
ATOM 1571 O O . PHE B 1 8 ? 3.908 21.422 1.301 1 96.75 8 PHE B O 1
ATOM 1578 N N . VAL B 1 9 ? 3.408 22.844 -0.301 1 97.12 9 VAL B N 1
ATOM 1579 C CA . VAL B 1 9 ? 2.533 23.656 0.542 1 97.12 9 VAL B CA 1
ATOM 1580 C C . VAL B 1 9 ? 1.077 23.422 0.141 1 97.12 9 VAL B C 1
ATOM 1582 O O . VAL B 1 9 ? 0.737 23.469 -1.043 1 97.12 9 VAL B O 1
ATOM 1585 N N . LEU B 1 10 ? 0.253 23.125 1.129 1 97.12 10 LEU B N 1
ATOM 1586 C CA . LEU B 1 10 ? -1.196 23.016 1.003 1 97.12 10 LEU B CA 1
ATOM 1587 C C . LEU B 1 10 ? -1.899 24.047 1.889 1 97.12 10 LEU B C 1
ATOM 1589 O O . LEU B 1 10 ? -1.322 24.516 2.867 1 97.12 10 LEU B O 1
ATOM 1593 N N . ASP B 1 11 ? -3.055 24.391 1.45 1 96.62 11 ASP B N 1
ATOM 1594 C CA . ASP B 1 11 ? -3.885 25.312 2.225 1 96.62 11 ASP B CA 1
ATOM 1595 C C . ASP B 1 11 ? -5.297 24.766 2.398 1 96.62 11 ASP B C 1
ATOM 1597 O O . ASP B 1 11 ? -5.836 24.125 1.494 1 96.62 11 ASP B O 1
ATOM 1601 N N . THR B 1 12 ? -5.852 25.031 3.625 1 95.44 12 THR B N 1
ATOM 1602 C CA . THR B 1 12 ? -7.246 24.656 3.836 1 95.44 12 THR B CA 1
ATOM 1603 C C . THR B 1 12 ? -7.953 25.688 4.719 1 95.44 12 THR B C 1
ATOM 1605 O O . THR B 1 12 ? -7.355 26.219 5.652 1 95.44 12 THR B O 1
ATOM 1608 N N . VAL B 1 13 ? -9.133 26.047 4.336 1 94.88 13 VAL B N 1
ATOM 1609 C CA . VAL B 1 13 ? -10.031 26.875 5.133 1 94.88 13 VAL B CA 1
ATOM 1610 C C . VAL B 1 13 ? -11.141 26.016 5.727 1 94.88 13 VAL B C 1
ATOM 1612 O O . VAL B 1 13 ? -11.859 25.328 5 1 94.88 13 VAL B O 1
ATOM 1615 N N . VAL B 1 14 ? -11.25 26.031 7.074 1 94.94 14 VAL B N 1
ATOM 1616 C CA . VAL B 1 14 ? -12.156 25.078 7.715 1 94.94 14 VAL B CA 1
ATOM 1617 C C . VAL B 1 14 ? -12.883 25.75 8.875 1 94.94 14 VAL B C 1
ATOM 1619 O O . VAL B 1 14 ? -12.375 26.703 9.461 1 94.94 14 VAL B O 1
ATOM 1622 N N . GLU B 1 15 ? -14.109 25.312 9.133 1 92.44 15 GLU B N 1
ATOM 1623 C CA . GLU B 1 15 ? -14.805 25.672 10.367 1 92.44 15 GLU B CA 1
ATOM 1624 C C . GLU B 1 15 ? -14.281 24.859 11.547 1 92.44 15 GLU B C 1
ATOM 1626 O O . GLU B 1 15 ? -13.961 23.672 11.406 1 92.44 15 GLU B O 1
ATOM 1631 N N . PRO B 1 16 ? -14.305 25.453 12.75 1 90.25 16 PRO B N 1
ATOM 1632 C CA . PRO B 1 16 ? -13.719 24.797 13.93 1 90.25 16 PRO B CA 1
ATOM 1633 C C . PRO B 1 16 ? -14.328 23.422 14.203 1 90.25 16 PRO B C 1
ATOM 1635 O O . PRO B 1 16 ? -13.625 22.5 14.633 1 90.25 16 PRO B O 1
ATOM 1638 N N . THR B 1 17 ? -15.586 23.219 13.906 1 89.88 17 THR B N 1
ATOM 1639 C CA . THR B 1 17 ? -16.266 21.969 14.195 1 89.88 17 THR B CA 1
ATOM 1640 C C . THR B 1 17 ? -15.625 20.812 13.43 1 89.88 17 THR B C 1
ATOM 1642 O O . THR B 1 17 ? -15.609 19.672 13.906 1 89.88 17 THR B O 1
ATOM 1645 N N . PHE B 1 18 ? -14.961 21.141 12.242 1 92.88 18 PHE B N 1
ATOM 1646 C CA . PHE B 1 18 ? -14.438 20.094 11.383 1 92.88 18 PHE B CA 1
ATOM 1647 C C . PHE B 1 18 ? -12.914 20.156 11.312 1 92.88 18 PHE B C 1
ATOM 1649 O O . PHE B 1 18 ? -12.281 19.328 10.664 1 92.88 18 PHE B O 1
ATOM 1656 N N . ALA B 1 19 ? -12.352 21.094 11.977 1 94.38 19 ALA B N 1
ATOM 1657 C CA . ALA B 1 19 ? -10.938 21.422 11.789 1 94.38 19 ALA B CA 1
ATOM 1658 C C . ALA B 1 19 ? -10.062 20.203 12.078 1 94.38 19 ALA B C 1
ATOM 1660 O O . ALA B 1 19 ? -9.234 19.812 11.25 1 94.38 19 ALA B O 1
ATOM 1661 N N . LYS B 1 20 ? -10.266 19.594 13.195 1 94.81 20 LYS B N 1
ATOM 1662 C CA . LYS B 1 20 ? -9.461 18.453 13.594 1 94.81 20 LYS B CA 1
ATOM 1663 C C . LYS B 1 20 ? -9.57 17.328 12.562 1 94.81 20 LYS B C 1
ATOM 1665 O O . LYS B 1 20 ? -8.555 16.812 12.094 1 94.81 20 LYS B O 1
ATOM 1670 N N . ASP B 1 21 ? -10.758 17 12.188 1 95.31 21 ASP B N 1
ATOM 1671 C CA . ASP B 1 21 ? -11.008 15.859 11.297 1 95.31 21 ASP B CA 1
ATOM 1672 C C . ASP B 1 21 ? -10.484 16.141 9.891 1 95.31 21 ASP B C 1
ATOM 1674 O O . ASP B 1 21 ? -9.945 15.234 9.234 1 95.31 21 ASP B O 1
ATOM 1678 N N . VAL B 1 22 ? -10.641 17.344 9.43 1 96.12 22 VAL B N 1
ATOM 1679 C CA . VAL B 1 22 ? -10.172 17.703 8.102 1 96.12 22 VAL B CA 1
ATOM 1680 C C . VAL B 1 22 ? -8.648 17.641 8.055 1 96.12 22 VAL B C 1
ATOM 1682 O O . VAL B 1 22 ? -8.07 17.062 7.129 1 96.12 22 VAL B O 1
ATOM 1685 N N . VAL B 1 23 ? -7.984 18.188 9.039 1 97 23 VAL B N 1
ATOM 1686 C CA . VAL B 1 23 ? -6.527 18.172 9.109 1 97 23 VAL B CA 1
ATOM 1687 C C . VAL B 1 23 ? -6.027 16.734 9.18 1 97 23 VAL B C 1
ATOM 1689 O O . VAL B 1 23 ? -5.102 16.344 8.461 1 97 23 VAL B O 1
ATOM 1692 N N . LYS B 1 24 ? -6.641 15.93 10.008 1 96.25 24 LYS B N 1
ATOM 1693 C CA . LYS B 1 24 ? -6.285 14.523 10.117 1 96.25 24 LYS B CA 1
ATOM 1694 C C . LYS B 1 24 ? -6.387 13.82 8.758 1 96.25 24 LYS B C 1
ATOM 1696 O O . LYS B 1 24 ? -5.512 13.039 8.391 1 96.25 24 LYS B O 1
ATOM 1701 N N . ALA B 1 25 ? -7.469 14.094 8.055 1 94.38 25 ALA B N 1
ATOM 1702 C CA . ALA B 1 25 ? -7.699 13.453 6.766 1 94.38 25 ALA B CA 1
ATOM 1703 C C . ALA B 1 25 ? -6.617 13.844 5.762 1 94.38 25 ALA B C 1
ATOM 1705 O O . ALA B 1 25 ? -6.129 13 5.008 1 94.38 25 ALA B O 1
ATOM 1706 N N . ILE B 1 26 ? -6.246 15.07 5.762 1 96.94 26 ILE B N 1
ATOM 1707 C CA . ILE B 1 26 ? -5.242 15.555 4.824 1 96.94 26 ILE B CA 1
ATOM 1708 C C . ILE B 1 26 ? -3.887 14.93 5.148 1 96.94 26 ILE B C 1
ATOM 1710 O O . ILE B 1 26 ? -3.193 14.438 4.258 1 96.94 26 ILE B O 1
ATOM 1714 N N . LEU B 1 27 ? -3.49 14.969 6.449 1 97 27 LEU B N 1
ATOM 1715 C CA . LEU B 1 27 ? -2.223 14.375 6.852 1 97 27 LEU B CA 1
ATOM 1716 C C . LEU B 1 27 ? -2.199 12.883 6.523 1 97 27 LEU B C 1
ATOM 1718 O O . LEU B 1 27 ? -1.199 12.375 6.016 1 97 27 LEU B O 1
ATOM 1722 N N . ALA B 1 28 ? -3.299 12.203 6.809 1 91.44 28 ALA B N 1
ATOM 1723 C CA . ALA B 1 28 ? -3.398 10.781 6.504 1 91.44 28 ALA B CA 1
ATOM 1724 C C . ALA B 1 28 ? -3.23 10.523 5.008 1 91.44 28 ALA B C 1
ATOM 1726 O O . ALA B 1 28 ? -2.59 9.555 4.605 1 91.44 28 ALA B O 1
ATOM 1727 N N . ALA B 1 29 ? -3.822 11.398 4.195 1 88.5 29 ALA B N 1
ATOM 1728 C CA . ALA B 1 29 ? -3.717 11.25 2.746 1 88.5 29 ALA B CA 1
ATOM 1729 C C . ALA B 1 29 ? -2.273 11.422 2.281 1 88.5 29 ALA B C 1
ATOM 1731 O O . ALA B 1 29 ? -1.815 10.711 1.383 1 88.5 29 ALA B O 1
ATOM 1732 N N . ILE B 1 30 ? -1.548 12.375 2.875 1 92.06 30 ILE B N 1
ATOM 1733 C CA . ILE B 1 30 ? -0.14 12.578 2.547 1 92.06 30 ILE B CA 1
ATOM 1734 C C . ILE B 1 30 ? 0.643 11.297 2.846 1 92.06 30 ILE B C 1
ATOM 1736 O O . ILE B 1 30 ? 1.379 10.797 1.992 1 92.06 30 ILE B O 1
ATOM 1740 N N . PHE B 1 31 ? 0.462 10.719 4.059 1 88.12 31 PHE B N 1
ATOM 1741 C CA . PHE B 1 31 ? 1.141 9.484 4.438 1 88.12 31 PHE B CA 1
ATOM 1742 C C . PHE B 1 31 ? 0.749 8.344 3.506 1 88.12 31 PHE B C 1
ATOM 1744 O O . PHE B 1 31 ? 1.606 7.582 3.057 1 88.12 31 PHE B O 1
ATOM 1751 N N . PHE B 1 32 ? -0.512 8.227 3.232 1 80.81 32 PHE B N 1
ATOM 1752 C CA . PHE B 1 32 ? -1.028 7.148 2.4 1 80.81 32 PHE B CA 1
ATOM 1753 C C . PHE B 1 32 ? -0.368 7.156 1.027 1 80.81 32 PHE B C 1
ATOM 1755 O O . PHE B 1 32 ? 0.193 6.148 0.595 1 80.81 32 PHE B O 1
ATOM 1762 N N . HIS B 1 33 ? -0.381 8.297 0.359 1 76.94 33 HIS B N 1
ATOM 1763 C CA . HIS B 1 33 ? 0.079 8.375 -1.022 1 76.94 33 HIS B CA 1
ATOM 1764 C C . HIS B 1 33 ? 1.603 8.383 -1.096 1 76.94 33 HIS B C 1
ATOM 1766 O O . HIS B 1 33 ? 2.18 7.949 -2.096 1 76.94 33 HIS B O 1
ATOM 1772 N N . ARG B 1 34 ? 2.201 8.922 -0.016 1 78.56 34 ARG B N 1
ATOM 1773 C CA . ARG B 1 34 ? 3.662 8.922 -0.02 1 78.56 34 ARG B CA 1
ATOM 1774 C C . ARG B 1 34 ? 4.211 7.555 0.376 1 78.56 34 ARG B C 1
ATOM 1776 O O . ARG B 1 34 ? 5.25 7.125 -0.132 1 78.56 34 ARG B O 1
ATOM 1783 N N . LEU B 1 35 ? 3.652 6.965 1.373 1 70.56 35 LEU B N 1
ATOM 1784 C CA . LEU B 1 35 ? 4.109 5.664 1.84 1 70.56 35 LEU B CA 1
ATOM 1785 C C . LEU B 1 35 ? 3.709 4.562 0.861 1 70.56 35 LEU B C 1
ATOM 1787 O O . LEU B 1 35 ? 4.391 3.539 0.759 1 70.56 35 LEU B O 1
ATOM 1791 N N . PHE B 1 36 ? 2.621 4.762 0.273 1 59.28 36 PHE B N 1
ATOM 1792 C CA . PHE B 1 36 ? 2.137 3.75 -0.66 1 59.28 36 PHE B CA 1
ATOM 1793 C C . PHE B 1 36 ? 2.26 4.238 -2.098 1 59.28 36 PHE B C 1
ATOM 1795 O O . PHE B 1 36 ? 1.26 4.594 -2.727 1 59.28 36 PHE B O 1
ATOM 1802 N N . PRO B 1 37 ? 3.412 4.895 -2.322 1 49.94 37 PRO B N 1
ATOM 1803 C CA . PRO B 1 37 ? 3.387 5.316 -3.725 1 49.94 37 PRO B CA 1
ATOM 1804 C C . PRO B 1 37 ? 2.787 4.258 -4.648 1 49.94 37 PRO B C 1
ATOM 1806 O O . PRO B 1 37 ? 1.564 4.094 -4.695 1 49.94 37 PRO B O 1
ATOM 1809 N N . SER B 1 38 ? 3.574 3.76 -5.73 1 47.88 38 SER B N 1
ATOM 1810 C CA . SER B 1 38 ? 3.238 3.287 -7.07 1 47.88 38 SER B CA 1
ATOM 1811 C C . SER B 1 38 ? 2.357 2.043 -7.012 1 47.88 38 SER B C 1
ATOM 1813 O O . SER B 1 38 ? 1.548 1.807 -7.91 1 47.88 38 SER B O 1
ATOM 1815 N N . ILE B 1 39 ? 2.607 1.142 -6.141 1 49.16 39 ILE B N 1
ATOM 1816 C CA . ILE B 1 39 ? 1.712 0.001 -6.297 1 49.16 39 ILE B CA 1
ATOM 1817 C C . ILE B 1 39 ? 0.368 0.307 -5.637 1 49.16 39 ILE B C 1
ATOM 1819 O O . ILE B 1 39 ? 0.306 0.574 -4.434 1 49.16 39 ILE B O 1
ATOM 1823 N N . ARG B 1 40 ? -0.412 0.892 -6.422 1 55.78 40 ARG B N 1
ATOM 1824 C CA . ARG B 1 40 ? -1.729 1.255 -5.91 1 55.78 40 ARG B CA 1
ATOM 1825 C C . ARG B 1 40 ? -2.611 0.022 -5.746 1 55.78 40 ARG B C 1
ATOM 1827 O O . ARG B 1 40 ? -2.615 -0.864 -6.602 1 55.78 40 ARG B O 1
ATOM 1834 N N . PRO B 1 41 ? -3.039 -0.111 -4.465 1 58.47 41 PRO B N 1
ATOM 1835 C CA . PRO B 1 41 ? -4.055 -1.158 -4.328 1 58.47 41 PRO B CA 1
ATOM 1836 C C . PRO B 1 41 ? -5.227 -0.976 -5.289 1 58.47 41 PRO B C 1
ATOM 1838 O O . PRO B 1 41 ? -5.633 0.156 -5.566 1 58.47 41 PRO B O 1
ATOM 1841 N N . LYS B 1 42 ? -5.5 -1.853 -6.062 1 69.88 42 LYS B N 1
ATOM 1842 C CA . LYS B 1 42 ? -6.73 -1.879 -6.852 1 69.88 42 LYS B CA 1
ATOM 1843 C C . LYS B 1 42 ? -7.559 -3.121 -6.535 1 69.88 42 LYS B C 1
ATOM 1845 O O . LYS B 1 42 ? -7.156 -3.949 -5.715 1 69.88 42 LYS B O 1
ATOM 1850 N N . THR B 1 43 ? -8.852 -3.111 -6.949 1 70 43 THR B N 1
ATOM 1851 C CA . THR B 1 43 ? -9.703 -4.277 -6.742 1 70 43 THR B CA 1
ATOM 1852 C C . THR B 1 43 ? -10.016 -4.965 -8.07 1 70 43 THR B C 1
ATOM 1854 O O . THR B 1 43 ? -9.875 -4.355 -9.133 1 70 43 THR B O 1
ATOM 1857 N N . ARG B 1 44 ? -10.242 -6.199 -8.008 1 78.25 44 ARG B N 1
ATOM 1858 C CA . ARG B 1 44 ? -10.703 -7.02 -9.125 1 78.25 44 ARG B CA 1
ATOM 1859 C C . ARG B 1 44 ? -11.977 -7.773 -8.766 1 78.25 44 ARG B C 1
ATOM 1861 O O . ARG B 1 44 ? -12.086 -8.32 -7.664 1 78.25 44 ARG B O 1
ATOM 1868 N N . ASP B 1 45 ? -12.961 -7.672 -9.742 1 85.25 45 ASP B N 1
ATOM 1869 C CA . ASP B 1 45 ? -14.211 -8.391 -9.5 1 85.25 45 ASP B CA 1
ATOM 1870 C C . ASP B 1 45 ? -14.203 -9.75 -10.203 1 85.25 45 ASP B C 1
ATOM 1872 O O . ASP B 1 45 ? -13.852 -9.844 -11.375 1 85.25 45 ASP B O 1
ATOM 1876 N N . LEU B 1 46 ? -14.516 -10.828 -9.438 1 89.94 46 LEU B N 1
ATOM 1877 C CA . LEU B 1 46 ? -14.562 -12.195 -9.945 1 89.94 46 LEU B CA 1
ATOM 1878 C C . LEU B 1 46 ? -15.547 -13.039 -9.141 1 89.94 46 LEU B C 1
ATOM 1880 O O . LEU B 1 46 ? -15.508 -13.031 -7.91 1 89.94 46 LEU B O 1
ATOM 1884 N N . LEU B 1 47 ? -16.469 -13.891 -9.781 1 90 47 LEU B N 1
ATOM 1885 C CA . LEU B 1 47 ? -17.422 -14.781 -9.141 1 90 47 LEU B CA 1
ATOM 1886 C C . LEU B 1 47 ? -18.203 -14.055 -8.055 1 90 47 LEU B C 1
ATOM 1888 O O . LEU B 1 47 ? -18.344 -14.555 -6.941 1 90 47 LEU B O 1
ATOM 1892 N N . ASP B 1 48 ? -18.562 -12.75 -8.211 1 81.19 48 ASP B N 1
ATOM 1893 C CA . ASP B 1 48 ? -19.359 -11.898 -7.332 1 81.19 48 ASP B CA 1
ATOM 1894 C C . ASP B 1 48 ? -18.547 -11.469 -6.113 1 81.19 48 ASP B C 1
ATOM 1896 O O . ASP B 1 48 ? -19.125 -11.172 -5.059 1 81.19 48 ASP B O 1
ATOM 1900 N N . LEU B 1 49 ? -17.188 -11.617 -6.18 1 82.25 49 LEU B N 1
ATOM 1901 C CA . LEU B 1 49 ? -16.281 -11.148 -5.129 1 82.25 49 LEU B CA 1
ATOM 1902 C C . LEU B 1 49 ? -15.523 -9.906 -5.578 1 82.25 49 LEU B C 1
ATOM 1904 O O . LEU B 1 49 ? -15.289 -9.719 -6.773 1 82.25 49 LEU B O 1
ATOM 1908 N N . THR B 1 50 ? -15.211 -8.992 -4.668 1 79.06 50 THR B N 1
ATOM 1909 C CA . THR B 1 50 ? -14.258 -7.898 -4.84 1 79.06 50 THR B CA 1
ATOM 1910 C C . THR B 1 50 ? -12.93 -8.227 -4.164 1 79.06 50 THR B C 1
ATOM 1912 O O . THR B 1 50 ? -12.844 -8.266 -2.936 1 79.06 50 THR B O 1
ATOM 1915 N N . LEU B 1 51 ? -11.938 -8.508 -4.996 1 83.5 51 LEU B N 1
ATOM 1916 C CA . LEU B 1 51 ? -10.68 -9.062 -4.512 1 83.5 51 LEU B CA 1
ATOM 1917 C C . LEU B 1 51 ? -9.555 -8.039 -4.617 1 83.5 51 LEU B C 1
ATOM 1919 O O . LEU B 1 51 ? -9.57 -7.18 -5.5 1 83.5 51 LEU B O 1
ATOM 1923 N N . PRO B 1 52 ? -8.539 -8.141 -3.668 1 79.62 52 PRO B N 1
ATOM 1924 C CA . PRO B 1 52 ? -7.406 -7.223 -3.742 1 79.62 52 PRO B CA 1
ATOM 1925 C C . PRO B 1 52 ? -6.488 -7.508 -4.926 1 79.62 52 PRO B C 1
ATOM 1927 O O . PRO B 1 52 ? -6.328 -8.664 -5.32 1 79.62 52 PRO B O 1
ATOM 1930 N N . SER B 1 53 ? -5.996 -6.504 -5.566 1 82.25 53 SER B N 1
ATOM 1931 C CA . SER B 1 53 ? -5.031 -6.586 -6.656 1 82.25 53 SER B CA 1
ATOM 1932 C C . SER B 1 53 ? -4.047 -5.422 -6.613 1 82.25 53 SER B C 1
ATOM 1934 O O . SER B 1 53 ? -4.156 -4.543 -5.754 1 82.25 53 SER B O 1
ATOM 1936 N N . VAL B 1 54 ? -2.979 -5.547 -7.359 1 75.56 54 VAL B N 1
ATOM 1937 C CA . VAL B 1 54 ? -1.941 -4.523 -7.414 1 75.56 54 VAL B CA 1
ATOM 1938 C C . VAL B 1 54 ? -2.041 -3.758 -8.734 1 75.56 54 VAL B C 1
ATOM 1940 O O . VAL B 1 54 ? -2.229 -4.359 -9.797 1 75.56 54 VAL B O 1
ATOM 1943 N N . ASP B 1 55 ? -2.074 -2.512 -8.641 1 73.94 55 ASP B N 1
ATOM 1944 C CA . ASP B 1 55 ? -2.057 -1.702 -9.859 1 73.94 55 ASP B CA 1
ATOM 1945 C C . ASP B 1 55 ? -0.65 -1.624 -10.445 1 73.94 55 ASP B C 1
ATOM 1947 O O . ASP B 1 55 ? 0.024 -0.599 -10.328 1 73.94 55 ASP B O 1
ATOM 1951 N N . ASP B 1 56 ? -0.223 -2.637 -11.008 1 76.75 56 ASP B N 1
ATOM 1952 C CA . ASP B 1 56 ? 1.064 -2.811 -11.672 1 76.75 56 ASP B CA 1
ATOM 1953 C C . ASP B 1 56 ? 0.896 -3.508 -13.023 1 76.75 56 ASP B C 1
ATOM 1955 O O . ASP B 1 56 ? 0.686 -4.719 -13.078 1 76.75 56 ASP B O 1
ATOM 1959 N N . SER B 1 57 ? 0.991 -2.754 -14.086 1 82.81 57 SER B N 1
ATOM 1960 C CA . SER B 1 57 ? 0.71 -3.262 -15.422 1 82.81 57 SER B CA 1
ATOM 1961 C C . SER B 1 57 ? 1.692 -4.359 -15.812 1 82.81 57 SER B C 1
ATOM 1963 O O . SER B 1 57 ? 1.318 -5.324 -16.484 1 82.81 57 SER B O 1
ATOM 1965 N N . GLU B 1 58 ? 2.93 -4.148 -15.438 1 84.62 58 GLU B N 1
ATOM 1966 C CA . GLU B 1 58 ? 3.936 -5.152 -15.773 1 84.62 58 GLU B CA 1
ATOM 1967 C C . GLU B 1 58 ? 3.648 -6.477 -15.07 1 84.62 58 GLU B C 1
ATOM 1969 O O . GLU B 1 58 ? 3.707 -7.539 -15.688 1 84.62 58 GLU B O 1
ATOM 1974 N N . LEU B 1 59 ? 3.348 -6.344 -13.82 1 87.25 59 LEU B N 1
ATOM 1975 C CA . LEU B 1 59 ? 3.008 -7.535 -13.047 1 87.25 59 LEU B CA 1
ATOM 1976 C C . LEU B 1 59 ? 1.748 -8.195 -13.602 1 87.25 59 LEU B C 1
ATOM 1978 O O . LEU B 1 59 ? 1.695 -9.422 -13.742 1 87.25 59 LEU B O 1
ATOM 1982 N N . ASP B 1 60 ? 0.814 -7.441 -13.938 1 89.31 60 ASP B N 1
ATOM 1983 C CA . ASP B 1 60 ? -0.431 -7.953 -14.5 1 89.31 60 ASP B CA 1
ATOM 1984 C C . ASP B 1 60 ? -0.172 -8.742 -15.789 1 89.31 60 ASP B C 1
ATOM 1986 O O . ASP B 1 60 ? -0.737 -9.812 -15.984 1 89.31 60 ASP B O 1
ATOM 1990 N N . ALA B 1 61 ? 0.621 -8.18 -16.578 1 93.56 61 ALA B N 1
ATOM 1991 C CA . ALA B 1 61 ? 0.938 -8.82 -17.859 1 93.56 61 ALA B CA 1
ATOM 1992 C C . ALA B 1 61 ? 1.677 -10.141 -17.641 1 93.56 61 ALA B C 1
ATOM 1994 O O . ALA B 1 61 ? 1.397 -11.133 -18.312 1 93.56 61 ALA B O 1
ATOM 1995 N N . LEU B 1 62 ? 2.602 -10.094 -16.766 1 94.38 62 LEU B N 1
ATOM 1996 C CA . LEU B 1 62 ? 3.369 -11.297 -16.469 1 94.38 62 LEU B CA 1
ATOM 1997 C C . LEU B 1 62 ? 2.457 -12.406 -15.945 1 94.38 62 LEU B C 1
ATOM 1999 O O . LEU B 1 62 ? 2.529 -13.539 -16.422 1 94.38 62 LEU B O 1
ATOM 2003 N N . ILE B 1 63 ? 1.585 -12.062 -14.992 1 95.56 63 ILE B N 1
ATOM 2004 C CA . ILE B 1 63 ? 0.647 -13.023 -14.422 1 95.56 63 ILE B CA 1
ATOM 2005 C C . ILE B 1 63 ? -0.275 -13.555 -15.516 1 95.56 63 ILE B C 1
ATOM 2007 O O . ILE B 1 63 ? -0.499 -14.766 -15.617 1 95.56 63 ILE B O 1
ATOM 2011 N N . ASP B 1 64 ? -0.748 -12.695 -16.328 1 95.44 64 ASP B N 1
ATOM 2012 C CA . ASP B 1 64 ? -1.648 -13.078 -17.422 1 95.44 64 ASP B CA 1
ATOM 2013 C C . ASP B 1 64 ? -0.97 -14.047 -18.375 1 95.44 64 ASP B C 1
ATOM 2015 O O . ASP B 1 64 ? -1.553 -15.062 -18.75 1 95.44 64 ASP B O 1
ATOM 2019 N N . ASN B 1 65 ? 0.204 -13.734 -18.766 1 95.56 65 ASN B N 1
ATOM 2020 C CA . ASN B 1 65 ? 0.947 -14.555 -19.703 1 95.56 65 ASN B CA 1
ATOM 2021 C C . ASN B 1 65 ? 1.225 -15.945 -19.141 1 95.56 65 ASN B C 1
ATOM 2023 O O . ASN B 1 65 ? 0.981 -16.953 -19.812 1 95.56 65 ASN B O 1
ATOM 2027 N N . ARG B 1 66 ? 1.676 -15.984 -17.969 1 94.75 66 ARG B N 1
ATOM 2028 C CA . ARG B 1 66 ? 2.025 -17.266 -17.344 1 94.75 66 ARG B CA 1
ATOM 2029 C C . ARG B 1 66 ? 0.787 -18.125 -17.141 1 94.75 66 ARG B C 1
ATOM 2031 O O . ARG B 1 66 ? 0.799 -19.312 -17.438 1 94.75 66 ARG B O 1
ATOM 2038 N N . THR B 1 67 ? -0.253 -17.5 -16.672 1 95 67 THR B N 1
ATOM 2039 C CA . THR B 1 67 ? -1.474 -18.25 -16.375 1 95 67 THR B CA 1
ATOM 2040 C C . THR B 1 67 ? -2.123 -18.75 -17.672 1 95 67 THR B C 1
ATOM 2042 O O . THR B 1 67 ? -2.58 -19.891 -17.734 1 95 67 THR B O 1
ATOM 2045 N N . SER B 1 68 ? -2.117 -17.906 -18.672 1 92.88 68 SER B N 1
ATOM 2046 C CA . SER B 1 68 ? -2.701 -18.281 -19.953 1 92.88 68 SER B CA 1
ATOM 2047 C C . SER B 1 68 ? -1.946 -19.453 -20.562 1 92.88 68 SER B C 1
ATOM 2049 O O . SER B 1 68 ? -2.559 -20.422 -21.031 1 92.88 68 SER B O 1
ATOM 2051 N N . SER B 1 69 ? -0.669 -19.312 -20.578 1 91.06 69 SER B N 1
ATOM 2052 C CA . SER B 1 69 ? 0.166 -20.359 -21.141 1 91.06 69 SER B CA 1
ATOM 2053 C C . SER B 1 69 ? -0.019 -21.688 -20.406 1 91.06 69 SER B C 1
ATOM 2055 O O . SER B 1 69 ? -0.168 -22.734 -21.031 1 91.06 69 SER B O 1
ATOM 2057 N N . MET B 1 70 ? -0.092 -21.594 -19.141 1 91.56 70 MET B N 1
ATOM 2058 C CA . MET B 1 70 ? -0.214 -22.781 -18.297 1 91.56 70 MET B CA 1
ATOM 2059 C C . MET B 1 70 ? -1.569 -23.453 -18.5 1 91.56 70 MET B C 1
ATOM 2061 O O . MET B 1 70 ? -1.643 -24.672 -18.688 1 91.56 70 MET B O 1
ATOM 2065 N N . ILE B 1 71 ? -2.625 -22.734 -18.562 1 89.06 71 ILE B N 1
ATOM 2066 C CA . ILE B 1 71 ? -3.971 -23.281 -18.656 1 89.06 71 ILE B CA 1
ATOM 2067 C C . ILE B 1 71 ? -4.191 -23.875 -20.047 1 89.06 71 ILE B C 1
ATOM 2069 O O . ILE B 1 71 ? -4.789 -24.938 -20.188 1 89.06 71 ILE B O 1
ATOM 2073 N N . ARG B 1 72 ? -3.668 -23.234 -21.016 1 87.06 72 ARG B N 1
ATOM 2074 C CA . ARG B 1 72 ? -3.781 -23.734 -22.391 1 87.06 72 ARG B CA 1
ATOM 2075 C C . ARG B 1 72 ? -3.102 -25.094 -22.531 1 87.06 72 ARG B C 1
ATOM 2077 O O . ARG B 1 72 ? -3.635 -26 -23.172 1 87.06 72 ARG B O 1
ATOM 2084 N N . SER B 1 73 ? -2.01 -25.219 -21.891 1 86.19 73 SER B N 1
ATOM 2085 C CA . SER B 1 73 ? -1.229 -26.453 -21.984 1 86.19 73 SER B CA 1
ATOM 2086 C C . SER B 1 73 ? -1.936 -27.609 -21.297 1 86.19 73 SER B C 1
ATOM 2088 O O . SER B 1 73 ? -1.869 -28.75 -21.75 1 86.19 73 SER B O 1
ATOM 2090 N N . VAL B 1 74 ? -2.631 -27.344 -20.281 1 84.06 74 VAL B N 1
ATOM 2091 C CA . VAL B 1 74 ? -3.268 -28.391 -19.469 1 84.06 74 VAL B CA 1
ATOM 2092 C C . VAL B 1 74 ? -4.602 -28.781 -20.109 1 84.06 74 VAL B C 1
ATOM 2094 O O . VAL B 1 74 ? -5 -29.953 -20.047 1 84.06 74 VAL B O 1
ATOM 2097 N N . GLU B 1 75 ? -5.289 -27.875 -20.719 1 80.38 75 GLU B N 1
ATOM 2098 C CA . GLU B 1 75 ? -6.594 -28.141 -21.312 1 80.38 75 GLU B CA 1
ATOM 2099 C C . GLU B 1 75 ? -6.453 -28.953 -22.594 1 80.38 75 GLU B C 1
ATOM 2101 O O . GLU B 1 75 ? -7.406 -29.609 -23.047 1 80.38 75 GLU B O 1
ATOM 2106 N N . SER B 1 76 ? -5.289 -28.984 -23.141 1 71.81 76 SER B N 1
ATOM 2107 C CA . SER B 1 76 ? -5.094 -29.594 -24.453 1 71.81 76 SER B CA 1
ATOM 2108 C C . SER B 1 76 ? -5.145 -31.125 -24.359 1 71.81 76 SER B C 1
ATOM 2110 O O . SER B 1 76 ? -5.098 -31.812 -25.375 1 71.81 76 SER B O 1
ATOM 2112 N N . THR B 1 77 ? -5.246 -31.641 -23.141 1 62 77 THR B N 1
ATOM 2113 C CA . THR B 1 77 ? -5.316 -33.094 -23.125 1 62 77 THR B CA 1
ATOM 2114 C C . THR B 1 77 ? -6.75 -33.562 -23.359 1 62 77 THR B C 1
ATOM 2116 O O . THR B 1 77 ? -7.633 -33.312 -22.531 1 62 77 THR B O 1
ATOM 2119 N N . PRO B 1 78 ? -7.152 -34.031 -24.594 1 61.56 78 PRO B N 1
ATOM 2120 C CA . PRO B 1 78 ? -8.484 -34.531 -24.906 1 61.56 78 PRO B CA 1
ATOM 2121 C C . PRO B 1 78 ? -8.922 -35.688 -24 1 61.56 78 PRO B C 1
ATOM 2123 O O . PRO B 1 78 ? -8.125 -36.562 -23.672 1 61.56 78 PRO B O 1
ATOM 2126 N N . GLY B 1 79 ? -10.172 -35.594 -23.453 1 64.06 79 GLY B N 1
ATOM 2127 C CA . GLY B 1 79 ? -10.82 -36.719 -22.812 1 64.06 79 GLY B CA 1
ATOM 2128 C C . GLY B 1 79 ? -10.617 -36.75 -21.312 1 64.06 79 GLY B C 1
ATOM 2129 O O . GLY B 1 79 ? -11.156 -37.625 -20.641 1 64.06 79 GLY B O 1
ATOM 2130 N N . ALA B 1 80 ? -9.734 -35.906 -20.781 1 69.06 80 ALA B N 1
ATOM 2131 C CA . ALA B 1 80 ? -9.477 -36.031 -19.359 1 69.06 80 ALA B CA 1
ATOM 2132 C C . ALA B 1 80 ? -10.586 -35.406 -18.531 1 69.06 80 ALA B C 1
ATOM 2134 O O . ALA B 1 80 ? -11.094 -34.312 -18.906 1 69.06 80 ALA B O 1
ATOM 2135 N N . SER B 1 81 ? -11.125 -36.156 -17.562 1 79.56 81 SER B N 1
ATOM 2136 C CA . SER B 1 81 ? -12.148 -35.656 -16.656 1 79.56 81 SER B CA 1
ATOM 2137 C C . SER B 1 81 ? -11.57 -34.656 -15.664 1 79.56 81 SER B C 1
ATOM 2139 O O . SER B 1 81 ? -12.312 -33.875 -15.047 1 79.56 81 SER B O 1
ATOM 2141 N N . SER B 1 82 ? -10.258 -34.656 -15.539 1 86.06 82 SER B N 1
ATOM 2142 C CA . SER B 1 82 ? -9.57 -33.75 -14.633 1 86.06 82 SER B CA 1
ATOM 2143 C C . SER B 1 82 ? -8.133 -33.5 -15.062 1 86.06 82 SER B C 1
ATOM 2145 O O . SER B 1 82 ? -7.574 -34.281 -15.844 1 86.06 82 SER B O 1
ATOM 2147 N N . ALA B 1 83 ? -7.551 -32.406 -14.789 1 89.12 83 ALA B N 1
ATOM 2148 C CA . ALA B 1 83 ? -6.148 -32.094 -15.031 1 89.12 83 ALA B CA 1
ATOM 2149 C C . ALA B 1 83 ? -5.555 -31.328 -13.844 1 89.12 83 ALA B C 1
ATOM 2151 O O . ALA B 1 83 ? -6.266 -30.609 -13.141 1 89.12 83 ALA B O 1
ATOM 2152 N N . LYS B 1 84 ? -4.309 -31.641 -13.594 1 91.25 84 LYS B N 1
ATOM 2153 C CA . LYS B 1 84 ? -3.627 -30.969 -12.492 1 91.25 84 LYS B CA 1
ATOM 2154 C C . LYS B 1 84 ? -2.41 -30.203 -12.984 1 91.25 84 LYS B C 1
ATOM 2156 O O . LYS B 1 84 ? -1.745 -30.609 -13.93 1 91.25 84 LYS B O 1
ATOM 2161 N N . THR B 1 85 ? -2.184 -29.047 -12.43 1 92.44 85 THR B N 1
ATOM 2162 C CA . THR B 1 85 ? -1.006 -28.25 -12.719 1 92.44 85 THR B CA 1
ATOM 2163 C C . THR B 1 85 ? -0.626 -27.391 -11.516 1 92.44 85 THR B C 1
ATOM 2165 O O . THR B 1 85 ? -1.323 -27.391 -10.5 1 92.44 85 THR B O 1
ATOM 2168 N N . GLN B 1 86 ? 0.549 -26.781 -11.539 1 94.88 86 GLN B N 1
ATOM 2169 C CA . GLN B 1 86 ? 1.042 -25.969 -10.43 1 94.88 86 GLN B CA 1
ATOM 2170 C C . GLN B 1 86 ? 1.752 -24.719 -10.93 1 94.88 86 GLN B C 1
ATOM 2172 O O . GLN B 1 86 ? 2.418 -24.75 -11.961 1 94.88 86 GLN B O 1
ATOM 2177 N N . ILE B 1 87 ? 1.553 -23.703 -10.242 1 96.12 87 ILE B N 1
ATOM 2178 C CA . ILE B 1 87 ? 2.273 -22.453 -10.5 1 96.12 87 ILE B CA 1
ATOM 2179 C C . ILE B 1 87 ? 2.926 -21.969 -9.211 1 96.12 87 ILE B C 1
ATOM 2181 O O . ILE B 1 87 ? 2.377 -22.141 -8.125 1 96.12 87 ILE B O 1
ATOM 2185 N N . ALA B 1 88 ? 4.141 -21.359 -9.297 1 96.5 88 ALA B N 1
ATOM 2186 C CA . ALA B 1 88 ? 4.871 -20.922 -8.102 1 96.5 88 ALA B CA 1
ATOM 2187 C C . ALA B 1 88 ? 5.309 -19.469 -8.219 1 96.5 88 ALA B C 1
ATOM 2189 O O . ALA B 1 88 ? 5.684 -19.016 -9.305 1 96.5 88 ALA B O 1
ATOM 2190 N N . ILE B 1 89 ? 5.164 -18.734 -7.176 1 96.44 89 ILE B N 1
ATOM 2191 C CA . ILE B 1 89 ? 5.766 -17.406 -7.004 1 96.44 89 ILE B CA 1
ATOM 2192 C C . ILE B 1 89 ? 6.957 -17.5 -6.047 1 96.44 89 ILE B C 1
ATOM 2194 O O . ILE B 1 89 ? 6.852 -18.109 -4.973 1 96.44 89 ILE B O 1
ATOM 2198 N N . SER B 1 90 ? 8.086 -16.984 -6.457 1 95.06 90 SER B N 1
ATOM 2199 C CA . SER B 1 90 ? 9.258 -16.906 -5.594 1 95.06 90 SER B CA 1
ATOM 2200 C C . SER B 1 90 ? 9.703 -15.453 -5.41 1 95.06 90 SER B C 1
ATOM 2202 O O . SER B 1 90 ? 9.812 -14.703 -6.383 1 95.06 90 SER B O 1
ATOM 2204 N N . PHE B 1 91 ? 9.836 -15.062 -4.188 1 91.94 91 PHE B N 1
ATOM 2205 C CA . PHE B 1 91 ? 10.367 -13.742 -3.855 1 91.94 91 PHE B CA 1
ATOM 2206 C C . PHE B 1 91 ? 11.852 -13.828 -3.512 1 91.94 91 PHE B C 1
ATOM 2208 O O . PHE B 1 91 ? 12.281 -14.766 -2.838 1 91.94 91 PHE B O 1
ATOM 2215 N N . PHE B 1 92 ? 12.648 -12.844 -3.986 1 90.88 92 PHE B N 1
ATOM 2216 C CA . PHE B 1 92 ? 14.094 -12.859 -3.822 1 90.88 92 PHE B CA 1
ATOM 2217 C C . PHE B 1 92 ? 14.586 -11.562 -3.193 1 90.88 92 PHE B C 1
ATOM 2219 O O . PHE B 1 92 ? 13.898 -10.539 -3.242 1 90.88 92 PHE B O 1
ATOM 2226 N N . GLU B 1 93 ? 15.664 -11.641 -2.527 1 84.94 93 GLU B N 1
ATOM 2227 C CA . GLU B 1 93 ? 16.453 -10.469 -2.146 1 84.94 93 GLU B CA 1
ATOM 2228 C C . GLU B 1 93 ? 17.781 -10.43 -2.9 1 84.94 93 GLU B C 1
ATOM 2230 O O . GLU B 1 93 ? 18.406 -11.469 -3.111 1 84.94 93 GLU B O 1
ATOM 2235 N N . LYS B 1 94 ? 18.156 -9.227 -3.35 1 81.56 94 LYS B N 1
ATOM 2236 C CA . LYS B 1 94 ? 19.484 -9.031 -3.945 1 81.56 94 LYS B CA 1
ATOM 2237 C C . LYS B 1 94 ? 20.547 -8.883 -2.869 1 81.56 94 LYS B C 1
ATOM 2239 O O . LYS B 1 94 ? 20.422 -8.047 -1.974 1 81.56 94 LYS B O 1
ATOM 2244 N N . LYS B 1 95 ? 21.5 -9.742 -2.896 1 77.38 95 LYS B N 1
ATOM 2245 C CA . LYS B 1 95 ? 22.641 -9.633 -1.989 1 77.38 95 LYS B CA 1
ATOM 2246 C C . LYS B 1 95 ? 23.938 -9.383 -2.76 1 77.38 95 LYS B C 1
ATOM 2248 O O . LYS B 1 95 ? 24.141 -9.945 -3.84 1 77.38 95 LYS B O 1
ATOM 2253 N N . GLN B 1 96 ? 24.641 -8.375 -2.254 1 73.94 96 GLN B N 1
ATOM 2254 C CA . GLN B 1 96 ? 25.969 -8.141 -2.82 1 73.94 96 GLN B CA 1
ATOM 2255 C C . GLN B 1 96 ? 27.016 -9.008 -2.137 1 73.94 96 GLN B C 1
ATOM 2257 O O . GLN B 1 96 ? 27.141 -9.008 -0.91 1 73.94 96 GLN B O 1
ATOM 2262 N N . LYS B 1 97 ? 27.438 -10.109 -2.799 1 69.44 97 LYS B N 1
ATOM 2263 C CA . LYS B 1 97 ? 28.547 -10.891 -2.248 1 69.44 97 LYS B CA 1
ATOM 2264 C C . LYS B 1 97 ? 29.891 -10.414 -2.803 1 69.44 97 LYS B C 1
ATOM 2266 O O . LYS B 1 97 ? 30.047 -10.266 -4.016 1 69.44 97 LYS B O 1
ATOM 2271 N N . ARG B 1 98 ? 30.688 -9.914 -1.782 1 64.31 98 ARG B N 1
ATOM 2272 C CA . ARG B 1 98 ? 32.031 -9.523 -2.152 1 64.31 98 ARG B CA 1
ATOM 2273 C C . ARG B 1 98 ? 32.875 -10.734 -2.51 1 64.31 98 ARG B C 1
ATOM 2275 O O . ARG B 1 98 ? 32.938 -11.711 -1.754 1 64.31 98 ARG B O 1
ATOM 2282 N N . LYS B 1 99 ? 32.969 -11.25 -3.645 1 58.72 99 LYS B N 1
ATOM 2283 C CA . LYS B 1 99 ? 33.969 -12.25 -3.924 1 58.72 99 LYS B CA 1
ATOM 2284 C C . LYS B 1 99 ? 35.375 -11.742 -3.518 1 58.72 99 LYS B C 1
ATOM 2286 O O . LYS B 1 99 ? 35.562 -10.547 -3.299 1 58.72 99 LYS B O 1
ATOM 2291 N N . ALA B 1 100 ? 36.438 -12.734 -3.6 1 56.03 100 ALA B N 1
ATOM 2292 C CA . ALA B 1 100 ? 37.844 -12.57 -3.238 1 56.03 100 ALA B CA 1
ATOM 2293 C C . ALA B 1 100 ? 38.344 -11.172 -3.6 1 56.03 100 ALA B C 1
ATOM 2295 O O . ALA B 1 100 ? 39 -10.516 -2.795 1 56.03 100 ALA B O 1
ATOM 2296 N N . TRP B 1 101 ? 38.938 -10.953 -4.672 1 62.75 101 TRP B N 1
ATOM 2297 C CA . TRP B 1 101 ? 39.781 -9.805 -5 1 62.75 101 TRP B CA 1
ATOM 2298 C C . TRP B 1 101 ? 38.938 -8.547 -5.188 1 62.75 101 TRP B C 1
ATOM 2300 O O . TRP B 1 101 ? 39.188 -7.52 -4.551 1 62.75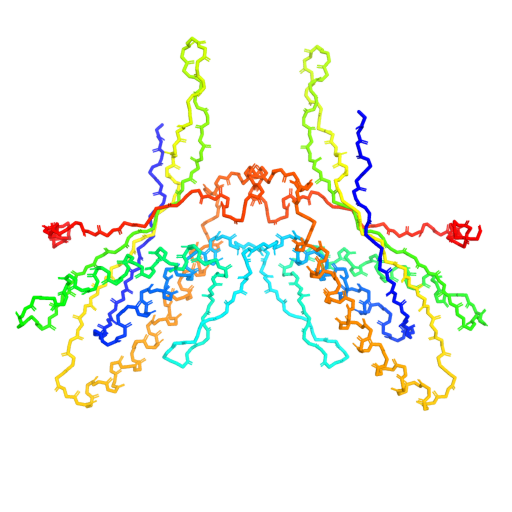 101 TRP B O 1
ATOM 2310 N N . PHE B 1 102 ? 38.312 -7.926 -6.453 1 63.31 102 PHE B N 1
ATOM 2311 C CA . PHE B 1 102 ? 37.844 -6.582 -6.793 1 63.31 102 PHE B CA 1
ATOM 2312 C C . PHE B 1 102 ? 36.375 -6.582 -7.191 1 63.31 102 PHE B C 1
ATOM 2314 O O . PHE B 1 102 ? 35.812 -5.527 -7.477 1 63.31 102 PHE B O 1
ATOM 2321 N N . SER B 1 103 ? 35.594 -7.828 -7.426 1 64.81 103 SER B N 1
ATOM 2322 C CA . SER B 1 103 ? 34.312 -7.68 -8.109 1 64.81 103 SER B CA 1
ATOM 2323 C C . SER B 1 103 ? 33.125 -7.961 -7.16 1 64.81 103 SER B C 1
ATOM 2325 O O . SER B 1 103 ? 33.188 -8.906 -6.375 1 64.81 103 SER B O 1
ATOM 2327 N N . VAL B 1 104 ? 32.25 -7.062 -6.91 1 66.62 104 VAL B N 1
ATOM 2328 C CA . VAL B 1 104 ? 31 -7.188 -6.184 1 66.62 104 VAL B CA 1
ATOM 2329 C C . VAL B 1 104 ? 29.938 -7.777 -7.098 1 66.62 104 VAL B C 1
ATOM 2331 O O . VAL B 1 104 ? 29.672 -7.238 -8.18 1 66.62 104 VAL B O 1
ATOM 2334 N N . LYS B 1 105 ? 29.656 -9.109 -6.906 1 73.5 105 LYS B N 1
ATOM 2335 C CA . LYS B 1 105 ? 28.594 -9.695 -7.719 1 73.5 105 LYS B CA 1
ATOM 2336 C C . LYS B 1 105 ? 27.266 -9.719 -6.961 1 73.5 105 LYS B C 1
ATOM 2338 O O . LYS B 1 105 ? 27.219 -10.07 -5.781 1 73.5 105 LYS B O 1
ATOM 2343 N N . ASP B 1 106 ? 26.125 -9.305 -7.664 1 77.44 106 ASP B N 1
ATOM 2344 C CA . ASP B 1 106 ? 24.766 -9.375 -7.125 1 77.44 106 ASP B CA 1
ATOM 2345 C C . ASP B 1 106 ? 24.203 -10.797 -7.227 1 77.44 106 ASP B C 1
ATOM 2347 O O . ASP B 1 106 ? 24.328 -11.438 -8.273 1 77.44 106 ASP B O 1
ATOM 2351 N N . GLU B 1 107 ? 23.906 -11.375 -6.098 1 85.56 107 GLU B N 1
ATOM 2352 C CA . GLU B 1 107 ? 23.219 -12.664 -6.066 1 85.56 107 GLU B CA 1
ATOM 2353 C C . GLU B 1 107 ? 21.797 -12.508 -5.559 1 85.56 107 GLU B C 1
ATOM 2355 O O . GLU B 1 107 ? 21.516 -11.68 -4.688 1 85.56 107 GLU B O 1
ATOM 2360 N N . GLU B 1 108 ? 20.797 -13.266 -6.191 1 88.62 108 GLU B N 1
ATOM 2361 C CA . GLU B 1 108 ? 19.422 -13.305 -5.695 1 88.62 108 GLU B CA 1
ATOM 2362 C C . GLU B 1 108 ? 19.203 -14.516 -4.797 1 88.62 108 GLU B C 1
ATOM 2364 O O . GLU B 1 108 ? 19.531 -15.648 -5.168 1 88.62 108 GLU B O 1
ATOM 2369 N N . VAL B 1 109 ? 18.812 -14.242 -3.596 1 90.25 109 VAL B N 1
ATOM 2370 C CA . VAL B 1 109 ? 18.516 -15.297 -2.633 1 90.25 109 VAL B CA 1
ATOM 2371 C C . VAL B 1 109 ? 17 -15.344 -2.377 1 90.25 109 VAL B C 1
ATOM 2373 O O . VAL B 1 109 ? 16.406 -14.344 -1.988 1 90.25 109 VAL B O 1
ATOM 2376 N N . CYS B 1 110 ? 16.422 -16.562 -2.672 1 92.81 110 CYS B N 1
ATOM 2377 C CA . CYS B 1 110 ? 14.984 -16.719 -2.432 1 92.81 110 CYS B CA 1
ATOM 2378 C C . CYS B 1 110 ? 14.68 -16.719 -0.938 1 92.81 110 CYS B C 1
ATOM 2380 O O . CYS B 1 110 ? 15.312 -17.453 -0.169 1 92.81 110 CYS B O 1
ATOM 2382 N N . TRP B 1 111 ? 13.703 -15.922 -0.509 1 92.06 111 TRP B N 1
ATOM 2383 C CA . TRP B 1 111 ? 13.398 -15.828 0.915 1 92.06 111 TRP B CA 1
ATOM 2384 C C . TRP B 1 111 ? 11.969 -16.297 1.195 1 92.06 111 TRP B C 1
ATOM 2386 O O . TRP B 1 111 ? 11.602 -16.516 2.35 1 92.06 111 TRP B O 1
ATOM 2396 N N . GLU B 1 112 ? 11.141 -16.484 0.114 1 93.06 112 GL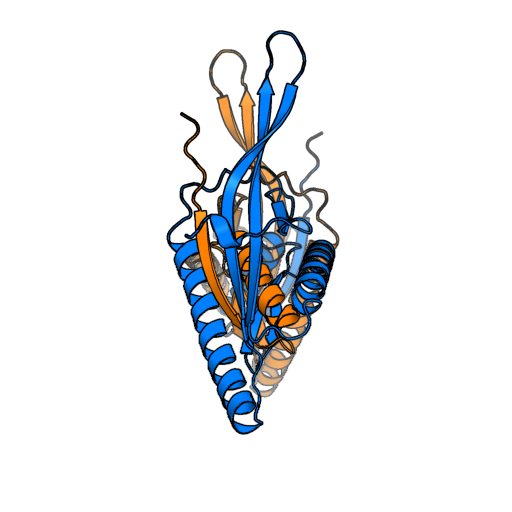U B N 1
ATOM 2397 C CA . GLU B 1 112 ? 9.773 -16.953 0.279 1 93.06 112 GLU B CA 1
ATOM 2398 C C . GLU B 1 112 ? 9.219 -17.516 -1.03 1 93.06 112 GLU B C 1
ATOM 2400 O O . GLU B 1 112 ? 9.484 -16.969 -2.104 1 93.06 112 GLU B O 1
ATOM 2405 N N . GLN B 1 113 ? 8.492 -18.609 -0.929 1 96.12 113 GLN B N 1
ATOM 2406 C CA . GLN B 1 113 ? 7.855 -19.203 -2.092 1 96.12 113 GLN B CA 1
ATOM 2407 C C . GLN B 1 113 ? 6.391 -19.531 -1.812 1 96.12 113 GLN B C 1
ATOM 2409 O O . GLN B 1 113 ? 6.043 -19.969 -0.716 1 96.12 113 GLN B O 1
ATOM 2414 N N . TRP B 1 114 ? 5.547 -19.234 -2.795 1 97.12 114 TRP B N 1
ATOM 2415 C CA . TRP B 1 114 ? 4.141 -19.625 -2.805 1 97.12 114 TRP B CA 1
ATOM 2416 C C . TRP B 1 114 ? 3.867 -20.656 -3.896 1 97.12 114 TRP B C 1
ATOM 2418 O O . TRP B 1 114 ? 4.242 -20.453 -5.055 1 97.12 114 TRP B O 1
ATOM 2428 N N . LEU B 1 115 ? 3.299 -21.766 -3.545 1 97.25 115 LEU B N 1
ATOM 2429 C CA . LEU B 1 115 ? 2.9 -22.797 -4.504 1 97.25 115 LEU B CA 1
ATOM 2430 C C . LEU B 1 115 ? 1.381 -22.891 -4.586 1 97.25 115 LEU B C 1
ATOM 2432 O O . LEU B 1 115 ? 0.707 -23.047 -3.564 1 97.25 115 LEU B O 1
ATOM 2436 N N . LEU B 1 116 ? 0.856 -22.766 -5.77 1 97.56 116 LEU B N 1
ATOM 2437 C CA . LEU B 1 116 ? -0.574 -22.953 -5.992 1 97.56 116 LEU B CA 1
ATOM 2438 C C . LEU B 1 116 ? -0.845 -24.203 -6.812 1 97.56 116 LEU B C 1
ATOM 2440 O O . LEU B 1 116 ? -0.513 -24.266 -8 1 97.56 116 LEU B O 1
ATOM 2444 N N . ASP B 1 117 ? -1.388 -25.188 -6.145 1 96.56 117 ASP B N 1
ATOM 2445 C CA . ASP B 1 117 ? -1.853 -26.375 -6.844 1 96.56 117 ASP B CA 1
ATOM 2446 C C . ASP B 1 117 ? -3.238 -26.156 -7.445 1 96.56 117 ASP B C 1
ATOM 2448 O O . ASP B 1 117 ? -4.172 -25.766 -6.742 1 96.56 117 ASP B O 1
ATOM 2452 N N . ILE B 1 118 ? -3.357 -26.5 -8.742 1 95.44 118 ILE B N 1
ATOM 2453 C CA . ILE B 1 118 ? -4.605 -26.234 -9.453 1 95.44 118 ILE B CA 1
ATOM 2454 C C . ILE B 1 118 ? -5.172 -27.547 -10 1 95.44 118 ILE B C 1
ATOM 2456 O O . ILE B 1 118 ? -4.469 -28.312 -10.672 1 95.44 118 ILE B O 1
ATOM 2460 N N . THR B 1 119 ? -6.352 -27.875 -9.648 1 94.12 119 THR B N 1
ATOM 2461 C CA . THR B 1 119 ? -7.086 -29 -10.195 1 94.12 119 THR B CA 1
ATOM 2462 C C . THR B 1 119 ? -8.242 -28.531 -11.07 1 94.12 119 THR B C 1
ATOM 2464 O O . THR B 1 119 ? -9.125 -27.797 -10.602 1 94.12 119 THR B O 1
ATOM 2467 N N . LEU B 1 120 ? -8.219 -28.938 -12.344 1 93.19 120 LEU B N 1
ATOM 2468 C CA . LEU B 1 120 ? -9.312 -28.625 -13.25 1 93.19 120 LEU B CA 1
ATOM 2469 C C . LEU B 1 120 ? -10.359 -29.734 -13.242 1 93.19 120 LEU B C 1
ATOM 2471 O O . LEU B 1 120 ? -10.023 -30.906 -13.398 1 93.19 120 LEU B O 1
ATOM 2475 N N . LEU B 1 121 ? -11.57 -29.344 -12.977 1 91.69 121 LEU B N 1
ATOM 2476 C CA . LEU B 1 121 ? -12.695 -30.266 -13.055 1 91.69 121 LEU B CA 1
ATOM 2477 C C . LEU B 1 121 ? -13.711 -29.812 -14.094 1 91.69 121 LEU B C 1
ATOM 2479 O O . LEU B 1 121 ? -13.992 -28.609 -14.211 1 91.69 121 LEU B O 1
ATOM 2483 N N . TYR B 1 122 ? -14.219 -30.781 -14.852 1 89.06 122 TYR B N 1
ATOM 2484 C CA . TYR B 1 122 ? -15.117 -30.516 -15.969 1 89.06 122 TYR B CA 1
ATOM 2485 C C . TYR B 1 122 ? -16.531 -30.969 -15.641 1 89.06 122 TYR B C 1
ATOM 2487 O O . TYR B 1 122 ? -16.859 -32.156 -15.734 1 89.06 122 TYR B O 1
ATOM 2495 N N . PRO B 1 123 ? -17.359 -29.984 -15.273 1 88.12 123 PRO B N 1
ATOM 2496 C CA . PRO B 1 123 ? -18.75 -30.391 -15.039 1 88.12 123 PRO B CA 1
ATOM 2497 C C . PRO B 1 123 ? -19.438 -30.891 -16.312 1 88.12 123 PRO B C 1
ATOM 2499 O O . PRO B 1 123 ? -19.234 -30.328 -17.391 1 88.12 123 PRO B O 1
ATOM 2502 N N . ARG B 1 124 ? -20.266 -31.938 -16.125 1 88.25 124 ARG B N 1
ATOM 2503 C CA . ARG B 1 124 ? -20.891 -32.562 -17.297 1 88.25 124 ARG B CA 1
ATOM 2504 C C . ARG B 1 124 ? -22.312 -32.031 -17.469 1 88.25 124 ARG B C 1
ATOM 2506 O O . ARG B 1 124 ? -22.859 -32.062 -18.578 1 88.25 124 ARG B O 1
ATOM 2513 N N . THR B 1 125 ? -22.953 -31.594 -16.375 1 92.88 125 THR B N 1
ATOM 2514 C CA . THR B 1 125 ? -24.328 -31.109 -16.438 1 92.88 125 THR B CA 1
ATOM 2515 C C . THR B 1 125 ? -24.406 -29.656 -16 1 92.88 125 THR B C 1
ATOM 2517 O O . THR B 1 125 ? -23.484 -29.125 -15.367 1 92.88 125 THR B O 1
ATOM 2520 N N . GLU B 1 126 ? -25.484 -28.953 -16.297 1 91.5 126 GLU B N 1
ATOM 2521 C CA . GLU B 1 126 ? -25.719 -27.562 -15.914 1 91.5 126 GLU B CA 1
ATOM 2522 C C . GLU B 1 126 ? -25.844 -27.422 -14.406 1 91.5 126 GLU B C 1
ATOM 2524 O O . GLU B 1 126 ? -25.359 -26.438 -13.82 1 91.5 126 GLU B O 1
ATOM 2529 N N . SER B 1 127 ? -26.547 -28.375 -13.828 1 93.06 127 SER B N 1
ATOM 2530 C CA . SER B 1 127 ? -26.672 -28.375 -12.367 1 93.06 127 SER B CA 1
ATOM 2531 C C . SER B 1 127 ? -25.312 -28.422 -11.695 1 93.06 127 SER B C 1
ATOM 2533 O O . SER B 1 127 ? -25.062 -27.719 -10.711 1 93.06 127 SER B O 1
ATOM 2535 N N . GLN B 1 128 ? -24.406 -29.203 -12.234 1 92 128 GLN B N 1
ATOM 2536 C CA . GLN B 1 128 ? -23.047 -29.328 -11.727 1 92 128 GLN B CA 1
ATOM 2537 C C . GLN B 1 128 ? -22.281 -28.016 -11.914 1 92 128 GLN B C 1
ATOM 2539 O O . GLN B 1 128 ? -21.5 -27.625 -11.039 1 92 128 GLN B O 1
ATOM 2544 N N . ARG B 1 129 ? -22.594 -27.359 -12.977 1 91.62 129 ARG B N 1
ATOM 2545 C CA . ARG B 1 129 ? -21.906 -26.109 -13.273 1 91.62 129 ARG B CA 1
ATOM 2546 C C . ARG B 1 129 ? -22.312 -25.016 -12.297 1 91.62 129 ARG B C 1
ATOM 2548 O O . ARG B 1 129 ? -21.469 -24.25 -11.828 1 91.62 129 ARG B O 1
ATOM 2555 N N . LEU B 1 130 ? -23.547 -24.953 -11.977 1 91.94 130 LEU B N 1
ATOM 2556 C CA . LEU B 1 130 ? -24.062 -23.953 -11.039 1 91.94 130 LEU B CA 1
ATOM 2557 C C . LEU B 1 130 ? -23.5 -24.188 -9.641 1 91.94 130 LEU B C 1
ATOM 2559 O O . LEU B 1 130 ? -23.109 -23.234 -8.961 1 91.94 130 LEU B O 1
ATOM 2563 N N . GLN B 1 131 ? -23.453 -25.375 -9.258 1 93.25 131 GLN B N 1
ATOM 2564 C CA . GLN B 1 131 ? -22.891 -25.719 -7.961 1 93.25 131 GLN B CA 1
ATOM 2565 C C . GLN B 1 131 ? -21.391 -25.422 -7.918 1 93.25 131 GLN B C 1
ATOM 2567 O O . GLN B 1 131 ? -20.875 -24.906 -6.922 1 93.25 131 GLN B O 1
ATOM 2572 N N . ALA B 1 132 ? -20.734 -25.812 -9.016 1 91.75 132 ALA B N 1
ATOM 2573 C CA . ALA B 1 132 ? -19.281 -25.594 -9.102 1 91.75 132 ALA B CA 1
ATOM 2574 C C . ALA B 1 132 ? -18.953 -24.109 -8.969 1 91.75 132 ALA B C 1
ATOM 2576 O O . ALA B 1 132 ? -17.953 -23.75 -8.328 1 91.75 132 ALA B O 1
ATOM 2577 N N . ARG B 1 133 ? -19.75 -23.297 -9.57 1 92.06 133 ARG B N 1
ATOM 2578 C CA . ARG B 1 133 ? -19.531 -21.859 -9.492 1 92.06 133 ARG B CA 1
ATOM 2579 C C . ARG B 1 133 ? -19.609 -21.375 -8.055 1 92.06 133 ARG B C 1
ATOM 2581 O O . ARG B 1 133 ? -18.75 -20.594 -7.613 1 92.06 133 ARG B O 1
ATOM 2588 N N . LYS B 1 134 ? -20.562 -21.797 -7.348 1 91.12 134 LYS B N 1
ATOM 2589 C CA . LYS B 1 134 ? -20.734 -21.422 -5.945 1 91.12 134 LYS B CA 1
ATOM 2590 C C . LYS B 1 134 ? -19.578 -21.938 -5.098 1 91.12 134 LYS B C 1
ATOM 2592 O O . LYS B 1 134 ? -19.062 -21.219 -4.242 1 91.12 134 LYS B O 1
ATOM 2597 N N . ASP B 1 135 ? -19.203 -23.156 -5.332 1 93.81 135 ASP B N 1
ATOM 2598 C CA . ASP B 1 135 ? -18.094 -23.766 -4.609 1 93.81 135 ASP B CA 1
ATOM 2599 C C . ASP B 1 135 ? -16.797 -23 -4.855 1 93.81 135 ASP B C 1
ATOM 2601 O O . ASP B 1 135 ? -16.016 -22.797 -3.932 1 93.81 135 ASP B O 1
ATOM 2605 N N . MET B 1 136 ? -16.609 -22.609 -6.105 1 93.62 136 MET B N 1
ATOM 2606 C CA . MET B 1 136 ? -15.398 -21.875 -6.473 1 93.62 136 MET B CA 1
ATOM 2607 C C . MET B 1 136 ? -15.352 -20.516 -5.773 1 93.62 136 MET B C 1
ATOM 2609 O O . MET B 1 136 ? -14.289 -20.078 -5.32 1 93.62 136 MET B O 1
ATOM 2613 N N . GLU B 1 137 ? -16.484 -19.906 -5.762 1 90.69 137 GLU B N 1
ATOM 2614 C CA . GLU B 1 137 ? -16.562 -18.625 -5.082 1 90.69 137 GLU B CA 1
ATOM 2615 C C . GLU B 1 137 ? -16.188 -18.75 -3.611 1 90.69 137 GLU B C 1
ATOM 2617 O O . GLU B 1 137 ? -15.367 -17.969 -3.109 1 90.69 137 GLU B O 1
ATOM 2622 N N . ASN B 1 138 ? -16.781 -19.703 -2.943 1 90.06 138 ASN B N 1
ATOM 2623 C CA . ASN B 1 138 ? -16.484 -19.953 -1.535 1 90.06 138 ASN B CA 1
ATOM 2624 C C . ASN B 1 138 ? -15.016 -20.312 -1.322 1 90.06 138 ASN B C 1
ATOM 2626 O O . ASN B 1 138 ? -14.367 -19.797 -0.409 1 90.06 138 ASN B O 1
ATOM 2630 N N . ALA B 1 139 ? -14.516 -21.188 -2.182 1 93 139 ALA B N 1
ATOM 2631 C CA . ALA B 1 139 ? -13.133 -21.625 -2.082 1 93 139 ALA B CA 1
ATOM 2632 C C . ALA B 1 139 ? -12.164 -20.469 -2.295 1 93 139 ALA B C 1
ATOM 2634 O O . ALA B 1 139 ? -11.148 -20.359 -1.608 1 93 139 ALA B O 1
ATOM 2635 N N . LEU B 1 140 ? -12.492 -19.625 -3.246 1 93.5 140 LEU B N 1
ATOM 2636 C CA . LEU B 1 140 ? -11.648 -18.469 -3.529 1 93.5 140 LEU B CA 1
ATOM 2637 C C . LEU B 1 140 ? -11.617 -17.516 -2.338 1 93.5 140 LEU B C 1
ATOM 2639 O O . LEU B 1 140 ? -10.547 -17.016 -1.963 1 93.5 140 LEU B O 1
ATOM 2643 N N . GLN B 1 141 ? -12.711 -17.297 -1.743 1 87 141 GLN B N 1
ATOM 2644 C CA . GLN B 1 141 ? -12.781 -16.453 -0.558 1 87 141 GLN B CA 1
ATOM 2645 C C . GLN B 1 141 ? -11.914 -17 0.569 1 87 141 GLN B C 1
ATOM 2647 O O . GLN B 1 141 ? -11.164 -16.266 1.202 1 87 141 GLN B O 1
ATOM 2652 N N . LEU B 1 142 ? -12.047 -18.266 0.794 1 89.62 142 LEU B N 1
ATOM 2653 C CA . LEU B 1 142 ? -11.273 -18.922 1.843 1 89.62 142 LEU B CA 1
ATOM 2654 C C . LEU B 1 142 ? -9.781 -18.859 1.533 1 89.62 142 LEU B C 1
ATOM 2656 O O . LEU B 1 142 ? -8.961 -18.703 2.439 1 89.62 142 LEU B O 1
ATOM 2660 N N . THR B 1 143 ? -9.445 -19.031 0.267 1 93.75 143 THR B N 1
ATOM 2661 C CA . THR B 1 143 ? -8.055 -18.953 -0.151 1 93.75 143 THR B CA 1
ATOM 2662 C C . THR B 1 143 ? -7.473 -17.578 0.133 1 93.75 143 THR B C 1
ATOM 2664 O O . THR B 1 143 ? -6.344 -17.453 0.612 1 93.75 143 THR B O 1
ATOM 2667 N N . ILE B 1 144 ? -8.242 -16.469 -0.123 1 88.25 144 ILE B N 1
ATOM 2668 C CA . ILE B 1 144 ? -7.809 -15.102 0.142 1 88.25 144 ILE B CA 1
ATOM 2669 C C . ILE B 1 144 ? -7.582 -14.914 1.641 1 88.25 144 ILE B C 1
ATOM 2671 O O . ILE B 1 144 ? -6.586 -14.32 2.055 1 88.25 144 ILE B O 1
ATOM 2675 N N . MET B 1 145 ? -8.461 -15.453 2.4 1 83.31 145 MET B N 1
ATOM 2676 C CA . MET B 1 145 ? -8.328 -15.352 3.852 1 83.31 145 MET B CA 1
ATOM 2677 C C . MET B 1 145 ? -7.074 -16.078 4.328 1 83.31 145 MET B C 1
ATOM 2679 O O . MET B 1 145 ? -6.371 -15.594 5.219 1 83.31 145 MET B O 1
ATOM 2683 N N . LYS B 1 146 ? -6.848 -17.188 3.766 1 91 146 LYS B N 1
ATOM 2684 C CA . LYS B 1 146 ? -5.652 -17.953 4.109 1 91 146 LYS B CA 1
ATOM 2685 C C . LYS B 1 146 ? -4.383 -17.188 3.768 1 91 146 LYS B C 1
ATOM 2687 O O . LYS B 1 146 ? -3.426 -17.172 4.543 1 91 146 LYS B O 1
ATOM 2692 N N . ILE B 1 147 ? -4.355 -16.562 2.617 1 91.81 147 ILE B N 1
ATOM 2693 C CA . ILE B 1 147 ? -3.227 -15.734 2.205 1 91.81 147 ILE B CA 1
ATOM 2694 C C . ILE B 1 147 ? -2.988 -14.633 3.238 1 91.81 147 ILE B C 1
ATOM 2696 O O . ILE B 1 147 ? -1.857 -14.43 3.684 1 91.81 147 ILE B O 1
ATOM 2700 N N . ILE B 1 148 ? -4.059 -13.969 3.633 1 80.25 148 ILE B N 1
ATOM 2701 C CA . ILE B 1 148 ? -3.98 -12.883 4.609 1 80.25 148 ILE B CA 1
ATOM 2702 C C . ILE B 1 148 ? -3.385 -13.414 5.914 1 80.25 148 ILE B C 1
ATOM 2704 O O . ILE B 1 148 ? -2.475 -12.805 6.48 1 80.25 148 ILE B O 1
ATOM 2708 N N . ASP B 1 149 ? -3.887 -14.539 6.352 1 81.88 149 ASP B N 1
ATOM 2709 C CA . ASP B 1 149 ? -3.418 -15.148 7.59 1 81.88 149 ASP B CA 1
ATOM 2710 C C . ASP B 1 149 ? -1.929 -15.477 7.516 1 81.88 149 ASP B C 1
ATOM 2712 O O . ASP B 1 149 ? -1.177 -15.18 8.445 1 81.88 149 ASP B O 1
ATOM 2716 N N . ILE B 1 150 ? -1.516 -16.078 6.441 1 89.75 150 ILE B N 1
ATOM 2717 C CA . ILE B 1 150 ? -0.126 -16.484 6.27 1 89.75 150 ILE B CA 1
ATOM 2718 C C . ILE B 1 150 ? 0.776 -15.258 6.25 1 89.75 150 ILE B C 1
ATOM 2720 O O . ILE B 1 150 ? 1.802 -15.219 6.934 1 89.75 150 ILE B O 1
ATOM 2724 N N . VAL B 1 151 ? 0.416 -14.234 5.512 1 83.5 151 VAL B N 1
ATOM 2725 C CA . VAL B 1 151 ? 1.22 -13.023 5.352 1 83.5 151 VAL B CA 1
ATOM 2726 C C . VAL B 1 151 ? 1.369 -12.32 6.699 1 83.5 151 VAL B C 1
ATOM 2728 O O . VAL B 1 151 ? 2.449 -11.836 7.035 1 83.5 151 VAL B O 1
ATOM 2731 N N . ASN B 1 152 ? 0.272 -12.336 7.469 1 71.06 152 ASN B N 1
ATOM 2732 C CA . ASN B 1 152 ? 0.264 -11.633 8.75 1 71.06 152 ASN B CA 1
ATOM 2733 C C . ASN B 1 152 ? 1.069 -12.383 9.805 1 71.06 152 ASN B C 1
ATOM 2735 O O . ASN B 1 152 ? 1.668 -11.766 10.688 1 71.06 152 ASN B O 1
ATOM 2739 N N . ASN B 1 153 ? 1.127 -13.656 9.664 1 80 153 ASN B N 1
ATOM 2740 C CA . ASN B 1 153 ? 1.74 -14.477 10.711 1 80 153 ASN B CA 1
ATOM 2741 C C . ASN B 1 153 ? 3.15 -14.914 10.32 1 80 153 ASN B C 1
ATOM 2743 O O . ASN B 1 153 ? 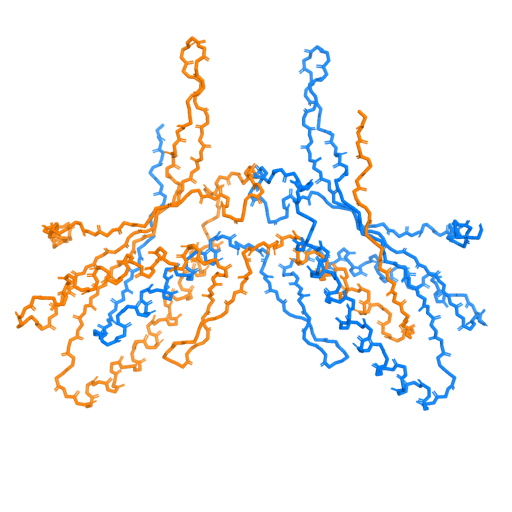3.838 -15.578 11.102 1 80 153 ASN B O 1
ATOM 2747 N N . ASN B 1 154 ? 3.598 -14.555 9.07 1 81.94 154 ASN B N 1
ATOM 2748 C CA . ASN B 1 154 ? 4.926 -14.914 8.586 1 81.94 154 ASN B CA 1
ATOM 2749 C C . ASN B 1 154 ? 5.648 -13.711 7.984 1 81.94 154 ASN B C 1
ATOM 2751 O O . ASN B 1 154 ? 5.754 -13.586 6.762 1 81.94 154 ASN B O 1
ATOM 2755 N N . LYS B 1 155 ? 6.137 -12.852 8.82 1 76.38 155 LYS B N 1
ATOM 2756 C CA . LYS B 1 155 ? 6.762 -11.617 8.375 1 76.38 155 LYS B CA 1
ATOM 2757 C C . LYS B 1 155 ? 8.219 -11.539 8.82 1 76.38 155 LYS B C 1
ATOM 2759 O O . LYS B 1 155 ? 8.969 -10.672 8.367 1 76.38 155 LYS B O 1
ATOM 2764 N N . ASP B 1 156 ? 8.695 -12.352 9.68 1 75.94 156 ASP B N 1
ATOM 2765 C CA . ASP B 1 156 ? 10 -12.258 10.336 1 75.94 156 ASP B CA 1
ATOM 2766 C C . ASP B 1 156 ? 11.125 -12.547 9.352 1 75.94 156 ASP B C 1
ATOM 2768 O O . ASP B 1 156 ? 12.25 -12.078 9.531 1 75.94 156 ASP B O 1
ATOM 2772 N N . HIS B 1 157 ? 10.828 -13.336 8.328 1 83.25 157 HIS B N 1
ATOM 2773 C CA . HIS B 1 157 ? 11.875 -13.75 7.398 1 83.25 157 HIS B CA 1
ATOM 2774 C C . HIS B 1 157 ? 12.031 -12.758 6.254 1 83.25 157 HIS B C 1
ATOM 2776 O O . HIS B 1 157 ? 12.891 -12.922 5.387 1 83.25 157 HIS B O 1
ATOM 2782 N N . ILE B 1 158 ? 11.172 -11.703 6.129 1 79.94 158 ILE B N 1
ATOM 2783 C CA . ILE B 1 158 ? 11.211 -10.727 5.047 1 79.94 158 ILE B CA 1
ATOM 2784 C C . ILE B 1 158 ? 12.484 -9.883 5.152 1 79.94 158 ILE B C 1
ATOM 2786 O O . ILE B 1 158 ? 12.758 -9.297 6.199 1 79.94 158 ILE B O 1
ATOM 2790 N N . PRO B 1 159 ? 13.281 -9.891 4.105 1 76.94 159 PRO B N 1
ATOM 2791 C CA . PRO B 1 159 ? 14.5 -9.086 4.148 1 76.94 159 PRO B CA 1
ATOM 2792 C C . PRO B 1 159 ? 14.211 -7.59 4.285 1 76.94 159 PRO B C 1
ATOM 2794 O O . PRO B 1 159 ? 13.109 -7.141 3.977 1 76.94 159 PRO B O 1
ATOM 2797 N N . PRO B 1 160 ? 15.172 -6.938 4.773 1 67.25 160 PRO B N 1
ATOM 2798 C CA . PRO B 1 160 ? 14.977 -5.488 4.84 1 67.25 160 PRO B CA 1
ATOM 2799 C C . PRO B 1 160 ? 14.75 -4.859 3.465 1 67.25 160 PRO B C 1
ATOM 2801 O O . PRO B 1 160 ? 15.352 -5.285 2.479 1 67.25 160 PRO B O 1
ATOM 2804 N N . ILE B 1 161 ? 13.773 -4.141 3.336 1 59.28 161 ILE B N 1
ATOM 2805 C CA . ILE B 1 161 ? 13.516 -3.426 2.09 1 59.28 161 ILE B CA 1
ATOM 2806 C C . ILE B 1 161 ? 14.523 -2.285 1.932 1 59.28 161 ILE B C 1
ATOM 2808 O O . ILE B 1 161 ? 14.586 -1.385 2.771 1 59.28 161 ILE B O 1
ATOM 2812 N N . THR B 1 162 ? 15.477 -2.479 0.926 1 53.28 162 THR B N 1
ATOM 2813 C CA . THR B 1 162 ? 16.562 -1.522 0.778 1 53.28 162 THR B CA 1
ATOM 2814 C C . THR B 1 162 ? 16.328 -0.618 -0.429 1 53.28 162 THR B C 1
ATOM 2816 O O . THR B 1 162 ? 17.172 0.23 -0.747 1 53.28 162 THR B O 1
ATOM 2819 N N . THR B 1 163 ? 15.219 -0.959 -1.158 1 52.12 163 THR B N 1
ATOM 2820 C CA . THR B 1 163 ? 14.969 -0.156 -2.35 1 52.12 163 THR B CA 1
ATOM 2821 C C . THR B 1 163 ? 13.648 0.603 -2.225 1 52.12 163 THR B C 1
ATOM 2823 O O . THR B 1 163 ? 12.773 0.204 -1.459 1 52.12 163 THR B O 1
ATOM 2826 N N . SER B 1 164 ? 13.688 1.714 -2.926 1 49.72 164 SER B N 1
ATOM 2827 C CA . SER B 1 164 ? 12.469 2.521 -2.982 1 49.72 164 SER B CA 1
ATOM 2828 C C . SER B 1 164 ? 11.547 2.051 -4.102 1 49.72 164 SER B C 1
ATOM 2830 O O . SER B 1 164 ? 10.484 2.639 -4.324 1 49.72 164 SER B O 1
ATOM 2832 N N . ASP B 1 165 ? 12.016 0.996 -4.711 1 54.66 165 ASP B N 1
ATOM 2833 C CA . ASP B 1 165 ? 11.195 0.479 -5.801 1 54.66 165 ASP B CA 1
ATOM 2834 C C . ASP B 1 165 ? 9.852 -0.036 -5.277 1 54.66 165 ASP B C 1
ATOM 2836 O O . ASP B 1 165 ? 9.758 -0.479 -4.133 1 54.66 165 ASP B O 1
ATOM 2840 N N . TYR B 1 166 ? 8.867 0.129 -6.055 1 54.53 166 TYR B N 1
ATOM 2841 C CA . TYR B 1 166 ? 7.508 -0.331 -5.781 1 54.53 166 TYR B CA 1
ATOM 2842 C C . TYR B 1 166 ? 7.508 -1.79 -5.34 1 54.53 166 TYR B C 1
ATOM 2844 O O . TYR B 1 166 ? 6.82 -2.152 -4.383 1 54.53 166 TYR B O 1
ATOM 2852 N N . ASN B 1 167 ? 8.109 -2.441 -6.141 1 62.31 167 ASN B N 1
ATOM 2853 C CA . ASN B 1 167 ? 8.352 -3.842 -5.812 1 62.31 167 ASN B CA 1
ATOM 2854 C C . ASN B 1 167 ? 9.789 -4.066 -5.348 1 62.31 167 ASN B C 1
ATOM 2856 O O . ASN B 1 167 ? 10.703 -4.152 -6.168 1 62.31 167 ASN B O 1
ATOM 2860 N N . PRO B 1 168 ? 9.82 -4.02 -3.977 1 64.75 168 PRO B N 1
ATOM 2861 C CA . PRO B 1 168 ? 11.18 -4.055 -3.428 1 64.75 168 PRO B CA 1
ATOM 2862 C C . PRO B 1 168 ? 11.852 -5.41 -3.613 1 64.75 168 PRO B C 1
ATOM 2864 O O . PRO B 1 168 ? 13.07 -5.523 -3.455 1 64.75 168 PRO B O 1
ATOM 2867 N N . PHE B 1 169 ? 11.047 -6.348 -3.984 1 78.25 169 PHE B N 1
ATOM 2868 C CA . PHE B 1 169 ? 11.625 -7.684 -4.074 1 78.25 169 PHE B CA 1
ATOM 2869 C C . PHE B 1 169 ? 11.516 -8.227 -5.492 1 78.25 169 PHE B C 1
ATOM 2871 O O . PHE B 1 169 ? 10.438 -8.25 -6.078 1 78.25 169 PHE B O 1
ATOM 2878 N N . PRO B 1 170 ? 12.734 -8.625 -5.973 1 86.69 170 PRO B N 1
ATOM 2879 C CA . PRO B 1 170 ? 12.625 -9.43 -7.195 1 86.69 170 PRO B CA 1
ATOM 2880 C C . PRO B 1 170 ? 11.719 -10.648 -7.02 1 86.69 170 PRO B C 1
ATOM 2882 O O . PRO B 1 170 ? 11.594 -11.172 -5.914 1 86.69 170 PRO B O 1
ATOM 2885 N N . TYR B 1 171 ? 11 -10.922 -8.062 1 91.81 171 TYR B N 1
ATOM 2886 C CA . TYR B 1 171 ? 10.109 -12.078 -8.016 1 91.81 171 TYR B CA 1
ATOM 2887 C C . TYR B 1 171 ? 10.18 -12.875 -9.312 1 91.81 171 TYR B C 1
ATOM 2889 O O . TYR B 1 171 ? 10.633 -12.367 -10.344 1 91.81 171 TYR B O 1
ATOM 2897 N N . LYS B 1 172 ? 9.883 -14.148 -9.227 1 94.06 172 LYS B N 1
ATOM 2898 C CA . LYS B 1 172 ? 9.734 -15.047 -10.367 1 94.06 172 LYS B CA 1
ATOM 2899 C C . LYS B 1 172 ? 8.422 -15.82 -10.289 1 94.06 172 LYS B C 1
ATOM 2901 O O . LYS B 1 172 ? 8.016 -16.266 -9.211 1 94.06 172 LYS B O 1
ATOM 2906 N N . ILE B 1 173 ? 7.734 -15.922 -11.414 1 96.06 173 ILE B N 1
ATOM 2907 C CA . ILE B 1 173 ? 6.562 -16.766 -11.555 1 96.06 173 ILE B CA 1
ATOM 2908 C C . ILE B 1 173 ? 6.895 -17.969 -12.445 1 96.06 173 ILE B C 1
ATOM 2910 O O . ILE B 1 173 ? 7.234 -17.797 -13.617 1 96.06 173 ILE B O 1
ATOM 2914 N N . SER B 1 174 ? 6.801 -19.125 -11.875 1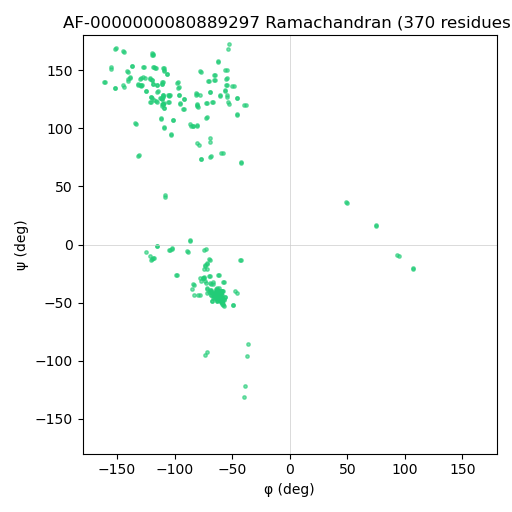 95.12 174 SER B N 1
ATOM 2915 C CA . SER B 1 174 ? 7.238 -20.328 -12.602 1 95.12 174 SER B CA 1
ATOM 2916 C C . SER B 1 174 ? 6.07 -21.266 -12.875 1 95.12 174 SER B C 1
ATOM 2918 O O . SER B 1 174 ? 5.199 -21.438 -12.016 1 95.12 174 SER B O 1
ATOM 2920 N N . VAL B 1 175 ? 6.031 -21.812 -14.078 1 92.62 175 VAL B N 1
ATOM 2921 C CA . VAL B 1 175 ? 5.043 -22.812 -14.492 1 92.62 175 VAL B CA 1
ATOM 2922 C C . VAL B 1 175 ? 5.75 -24.094 -14.93 1 92.62 175 VAL B C 1
ATOM 2924 O O . VAL B 1 175 ? 6.902 -24.047 -15.359 1 92.62 175 VAL B O 1
ATOM 2927 N N . PRO B 1 176 ? 5.145 -25.172 -14.617 1 79.5 176 PRO B N 1
ATOM 2928 C CA . PRO B 1 176 ? 5.781 -26.422 -15.062 1 79.5 176 PRO B CA 1
ATOM 2929 C C . PRO B 1 176 ? 6.035 -26.438 -16.578 1 79.5 176 PRO B C 1
ATOM 2931 O O . PRO B 1 176 ? 5.285 -25.828 -17.344 1 79.5 176 PRO B O 1
ATOM 2934 N N . ALA B 1 177 ? 7.363 -26.766 -16.984 1 64.5 177 ALA B N 1
ATOM 2935 C CA . ALA B 1 177 ? 7.676 -26.938 -18.406 1 64.5 177 ALA B CA 1
ATOM 2936 C C . ALA B 1 177 ? 6.773 -28 -19.047 1 64.5 177 ALA B C 1
ATOM 2938 O O . ALA B 1 177 ? 6.234 -28.859 -18.344 1 64.5 177 ALA B O 1
ATOM 2939 N N . LYS B 1 178 ? 6.574 -27.766 -20.281 1 58.06 178 LYS B N 1
ATOM 2940 C CA . LYS B 1 178 ? 5.902 -28.797 -21.078 1 58.06 178 LYS B CA 1
ATOM 2941 C C . LYS B 1 178 ? 6.484 -30.172 -20.797 1 58.06 178 LYS B C 1
ATOM 2943 O O . LYS B 1 178 ? 7.703 -30.359 -20.828 1 58.06 178 LYS B O 1
ATOM 2948 N N . GLY B 1 179 ? 5.727 -31.094 -20.172 1 52.94 179 GLY B N 1
ATOM 2949 C CA . GLY B 1 179 ? 6.191 -32.469 -19.922 1 52.94 179 GLY B CA 1
ATOM 2950 C C . GLY B 1 179 ? 6.527 -32.719 -18.469 1 52.94 179 GLY B C 1
ATOM 2951 O O . GLY B 1 179 ? 6.93 -33.812 -18.094 1 52.94 179 GLY B O 1
ATOM 2952 N N . ASP B 1 180 ? 6.77 -31.719 -17.766 1 52.34 180 ASP B N 1
ATOM 2953 C CA . ASP B 1 180 ? 7.117 -31.969 -16.359 1 52.34 180 ASP B CA 1
ATOM 2954 C C . ASP B 1 180 ? 5.918 -32.5 -15.586 1 52.34 180 ASP B C 1
ATOM 2956 O O . ASP B 1 180 ? 4.867 -31.859 -15.539 1 52.34 180 ASP B O 1
ATOM 2960 N N . ASN B 1 181 ? 5.574 -33.656 -15.719 1 43.69 181 ASN B N 1
ATOM 2961 C CA . ASN B 1 181 ? 4.555 -34.438 -15.023 1 43.69 181 ASN B CA 1
ATOM 2962 C C . ASN B 1 181 ? 4.574 -34.156 -13.523 1 43.69 181 ASN B C 1
ATOM 2964 O O . ASN B 1 181 ? 5.535 -34.5 -12.836 1 43.69 181 ASN B O 1
ATOM 2968 N N . TRP B 1 182 ? 4.203 -33.094 -13.078 1 42.72 182 TRP B N 1
ATOM 2969 C CA . TRP B 1 182 ? 4.047 -32.812 -11.656 1 42.72 182 TRP B CA 1
ATOM 2970 C C . TRP B 1 182 ? 3.373 -33.969 -10.945 1 42.72 182 TRP B C 1
ATOM 2972 O O . TRP B 1 182 ? 3.057 -33.875 -9.758 1 42.72 182 TRP B O 1
ATOM 2982 N N . GLY B 1 183 ? 2.811 -34.875 -11.625 1 39.56 183 GLY B N 1
ATOM 2983 C CA . GLY B 1 183 ? 2.217 -36.031 -10.945 1 39.56 183 GLY B CA 1
ATOM 2984 C C . GLY B 1 183 ? 3.123 -36.625 -9.891 1 39.56 183 GLY B C 1
ATOM 2985 O O . GLY B 1 183 ? 2.666 -37.375 -9.039 1 39.56 183 GLY B O 1
ATOM 2986 N N . GLY B 1 184 ? 4.465 -36.75 -10.195 1 37.81 184 GLY B N 1
ATOM 2987 C CA . GLY B 1 184 ? 5.305 -37.625 -9.406 1 37.81 184 GLY B CA 1
ATOM 2988 C C . GLY B 1 184 ? 5.637 -37.062 -8.039 1 37.81 184 GLY B C 1
ATOM 2989 O O . GLY B 1 184 ? 6.312 -37.719 -7.242 1 37.81 184 GLY B O 1
ATOM 2990 N N . ARG B 1 185 ? 5.699 -35.812 -7.785 1 37.19 185 ARG B N 1
ATOM 2991 C CA . ARG B 1 185 ? 6.207 -35.5 -6.453 1 37.19 185 ARG B CA 1
ATOM 2992 C C . ARG B 1 185 ? 5.16 -35.781 -5.383 1 37.19 185 ARG B C 1
ATOM 2994 O O . ARG B 1 185 ? 5.414 -35.594 -4.191 1 37.19 185 ARG B O 1
ATOM 3001 N N . PHE B 1 186 ? 3.893 -35.844 -5.672 1 31.72 186 PHE B N 1
ATOM 3002 C CA . PHE B 1 186 ? 3.027 -36.219 -4.559 1 31.72 186 PHE B CA 1
ATOM 3003 C C . PHE B 1 186 ? 2.998 -37.75 -4.387 1 31.72 186 PHE B C 1
ATOM 3005 O O . PHE B 1 186 ? 2.645 -38.25 -3.316 1 31.72 186 PHE B O 1
ATOM 3012 N N . PHE B 1 187 ? 2.889 -38.562 -5.406 1 28.75 187 PHE B N 1
ATOM 3013 C CA . PHE B 1 187 ? 2.76 -39.969 -5.027 1 28.75 187 PHE B CA 1
ATOM 3014 C C . PHE B 1 187 ? 4.129 -40.594 -4.816 1 28.75 187 PHE B C 1
ATOM 3016 O O . PHE B 1 187 ? 5.102 -40.219 -5.477 1 28.75 187 PHE B O 1
#

Nearest PDB structures (foldseek):
  8do8-assembly1_C  TM=6.230E-01  e=8.169E-06  Homo sapiens
  7mp2-assembly1_B  TM=3.403E-01  e=3.079E+00  Bos taurus
  7mor-assembly1_B  TM=4.294E-01  e=7.807E+00  Bos taurus
  7jxa-assembly1_B  TM=2.817E-01  e=1.994E+00  Bos taurus
  7f1w-assembly3_D  TM=2.864E-01  e=4.467E+00  Bos taurus

Secondary structure (DSSP, 8-state):
------EEEEEEEE-HHHHHHHHHHHHHHHHHHHHS-SSEEEEEEETTEEEEEEE-HHHHHHHHHHHHHHHHHHHTSTT-SEEEEEEEEEEEEEEEEE-SSS-EEEEEEEEEEEEEEEEEE---SHHHHHHHHHHHHHHHHHHHHHHHHHHHH--TTPPP----SSS-S-EEEE---TT--GGGTT-/------EEEEEEEE-HHHHHHHHHHHHHHHHHHHHS-SSEEEEEEETTEEEEEEE-HHHHHHHHHHHHHHHHHHHTSTT-SEEEEEEEEEEEEEEEEE-SSS-EEEEEEEEEEEEEEEEEE---SHHHHHHHHHHHHHHHHHHHHHHHHHHHH--TTPPP----SSS-S-EEEE---TT--GGGTT-

Organism: NCBI:txid3140254

pLDDT: mean 81.08, std 16.13, range [27.92, 97.56]

Sequence (374 aa):
MNARPPEFVLDTVVEPTFAKDVVKAILAAIFFHRLFPSIRPKTRDLLDLTLPSVDDSELDALIDNRTSSMIRSVESTPGASSAKTQIAISFFEKKQKRKAWFSVKDEEVCWEQWLLDITLLYPRTESQRLQARKDMENALQLTIMKIIDIVNNNKDHIPPITTSDYNPFPYKISVPAKGDNWGGRFFMNARPPEFVLDTVVEPTFAKDVVKAILAAIFFHRLFPSIRPKTRDLLDLTLPSVDDSELDALIDNRTSSMIRSVESTPGASSAKTQIAISFFEKKQKRKAWFSVKDEEVCWEQWLLDITLLYPRTESQRLQARKDMENALQLTIMKIIDIVNNNKDHIPPITTSDYNPFPYKISVPAKGDNWGGRFF